Protein 5DIK (pdb70)

Nearest PDB structures (foldseek):
  5dik-assembly1_A  TM=1.009E+00  e=1.933E-15  Legionella pneumophila
  1p8c-assembly1_B  TM=8.645E-01  e=2.215E-04  Thermotoga maritima
  1vke-assembly1_A  TM=8.205E-01  e=2.866E-04  Thermotoga maritima MSB8
  1p8c-assembly1_A  TM=8.607E-01  e=9.875E-04  Thermotoga maritima
  2af7-assembly1_A  TM=7.481E-01  e=1.682E-02  Methanothermobacter thermautotrophicus

Solvent-accessible surface area: 16774 Å² total; per-residue (Å²): 136,87,88,0,36,109,42,5,139,72,61,70,75,87,64,56,100,87,103,169,134,74,77,158,108,16,81,40,96,26,63,66,18,124,57,7,24,114,85,46,55,11,71,84,57,22,3,13,0,0,0,0,0,0,0,0,10,118,30,36,52,9,35,0,0,59,15,0,80,46,0,46,168,52,152,9,72,77,74,20,0,2,16,0,1,2,0,0,0,36,27,22,22,26,26,3,7,18,16,0,1,32,0,0,44,0,14,54,28,38,64,206,132,74,88,0,31,119,46,6,141,91,61,69,74,87,64,55,99,87,102,170,135,74,76,96,44,18,80,2,75,24,41,1,18,120,6,3,24,81,96,35,52,13,68,96,59,22,3,12,1,0,0,0,0,0,0,0,18,71,81,37,52,9,33,0,0,60,14,0,80,45,0,46,170,53,151,9,72,115,83,19,0,74,16,0,9,24,0,1,22,38,33,30,30,44,77,5,93,115,51,9,64,40,0,50,80,0,15,80,18,40,65,167,136,94,89,0,36,113,44,5,142,60,13,71,75,14,30,43,50,0,113,164,70,19,75,92,8,4,81,1,32,29,42,29,39,116,5,46,46,91,85,52,115,86,70,84,58,47,42,12,21,82,21,0,23,106,3,0,58,85,72,0,36,5,6,0,0,48,51,0,81,44,0,47,168,52,151,9,74,113,96,52,0,73,107,21,9,41,110,6,44,163,149,34,35,44,76,4,93,115,52,9,64,39,0,48,80,0,14,81,27,37,66,202

Sequence (336 aa):
SDKFSHITKDITTQLAKFRKEMPELMTGFSSSLAQAATKDGALDKKTKELIAMALAVAKQCCPGCCIGFHSQTLVKLQATREELLETLGMAVYMMGGGPSLMYAAEALEAFEEFSKSDKFSHITKDITTQLAKFRKEMPELMTGFSSLAQAATKDGALDKKTKELIAMALAVAKQCCPGCCIGFHSQTLVKLQATREELLETLGMAVYMGGGPSLMYAAEALEAFEEFSKSDKFSHITKDITTQLAKFRKEMMPELMTGFSSLAQAATKDGALDKKTKELIAMALAVAKQCCPGCCIGFHSQTLVKLQATREELLETLGMAVYMGGGPSLMYAAEALEAFEEFSK

Secondary structure (DSSP, 8-state):
--HHHHHHHHHHHHHHHHHHH-HHHHHHHHHHHHHHHS-SSS-HHHHHHHHHHHHHHTT-HHHHHHHHHHHHHTT--HHHHHHHHHHHHHTTHHHHHHHHHHHHHHHHHHH-/--HHHHHHHHHHHHHHHHHHHSHHHHHHHHHHHHHHHSSSSS-HHHHHHHHHHHHHHTT-HHHHHHHHHHHHHTT--HHHHHHHHHHHHHTTHHHHHHHHHHHHHHHHHHH-/--HHHHHHHHHHHHHHHHHHHSHHHHHHHHHHHHHHHSSSSS-HHHHHHHHHHHHHHTT-HHHHHHHHHHHHHTT--HHHHHHHHHHHHHTTHHHHHHHHHHHHHHHHHHH-

InterPro domains:
  IPR003779 Alkyl hydroperoxide reductase AhpD/CMD-like [PF02627] (24-107)
  IPR004675 Alkylhydroperoxidase AhpD core [TIGR00778] (41-87)
  IPR029032 AhpD-like [G3DSA:1.20.1290.10] (1-113)
  IPR029032 AhpD-like [SSF69118] (9-112)

Structure (mmCIF, N/CA/C/O backbone):
data_5DIK
#
_entry.id   5DIK
#
_cell.length_a   62.797
_cell.length_b   104.806
_cell.length_c   106.750
_cell.angle_alpha   90.00
_cell.angle_beta   90.00
_cell.angle_gamma   90.00
#
_symmetry.space_group_name_H-M   'C 2 2 21'
#
loop_
_entity.id
_entity.type
_entity.pdbx_description
1 polymer 'Alkyl hydroperoxide reductase AhpD'
2 water water
#
loop_
_atom_site.group_PDB
_atom_site.id
_atom_site.type_symbol
_atom_site.label_atom_id
_atom_site.label_alt_id
_atom_site.label_comp_id
_atom_site.label_asym_id
_atom_site.label_entity_id
_atom_site.label_seq_id
_atom_site.pdbx_PDB_ins_code
_atom_site.Cartn_x
_atom_site.Cartn_y
_atom_site.Cartn_z
_atom_site.occupancy
_atom_site.B_iso_or_equiv
_atom_site.auth_seq_id
_atom_site.auth_comp_id
_atom_site.auth_asym_id
_atom_site.auth_atom_id
_atom_site.pdbx_PDB_model_num
ATOM 1 N N . SER A 1 10 ? 29.509 24.730 55.868 1.00 48.75 2 SER A N 1
ATOM 2 C CA . SER A 1 10 ? 28.252 25.460 55.504 1.00 48.03 2 SER A CA 1
ATOM 3 C C . SER A 1 10 ? 28.472 26.786 54.756 1.00 43.07 2 SER A C 1
ATOM 4 O O . SER A 1 10 ? 27.504 27.455 54.424 1.00 42.41 2 SER A O 1
ATOM 7 N N . ASP A 1 11 ? 29.724 27.164 54.484 1.00 38.96 3 ASP A N 1
ATOM 8 C CA . ASP A 1 11 ? 30.011 28.392 53.734 1.00 37.39 3 ASP A CA 1
ATOM 9 C C . ASP A 1 11 ? 30.780 28.129 52.409 1.00 31.37 3 ASP A C 1
ATOM 10 O O . ASP A 1 11 ? 31.575 28.960 51.969 1.00 30.09 3 ASP A O 1
ATOM 15 N N . LYS A 1 12 ? 30.552 26.976 51.806 1.00 30.25 4 LYS A N 1
ATOM 16 C CA . LYS A 1 12 ? 31.246 26.578 50.576 1.00 30.19 4 LYS A CA 1
ATOM 17 C C . LYS A 1 12 ? 31.216 27.650 49.486 1.00 26.61 4 LYS A C 1
ATOM 18 O O . LYS A 1 12 ? 32.256 28.035 48.955 1.00 23.35 4 LYS A O 1
ATOM 24 N N . PHE A 1 13 ? 30.023 28.146 49.169 1.00 25.30 5 PHE A N 1
ATOM 25 C CA . PHE A 1 13 ? 29.870 29.103 48.060 1.00 25.97 5 PHE A CA 1
ATOM 26 C C . PHE A 1 13 ? 30.216 30.534 48.433 1.00 28.97 5 PHE A C 1
ATOM 27 O O . PHE A 1 13 ? 30.601 31.331 47.566 1.00 25.69 5 PHE A O 1
ATOM 35 N N . SER A 1 14 ? 30.094 30.883 49.715 1.00 26.27 6 SER A N 1
ATOM 36 C CA . SER A 1 14 ? 30.602 32.171 50.153 1.00 27.22 6 SER A CA 1
ATOM 37 C C . SER A 1 14 ? 32.111 32.222 49.926 1.00 25.91 6 SER A C 1
ATOM 38 O O . SER A 1 14 ? 32.628 33.207 49.427 1.00 29.01 6 SER A O 1
ATOM 41 N N . HIS A 1 15 ? 32.797 31.151 50.280 1.00 27.29 7 HIS A N 1
ATOM 42 C CA . HIS A 1 15 ? 34.237 31.049 50.109 1.00 32.30 7 HIS A CA 1
ATOM 43 C C . HIS A 1 15 ? 34.620 31.066 48.610 1.00 30.26 7 HIS A C 1
ATOM 44 O O . HIS A 1 15 ? 35.553 31.762 48.199 1.00 25.76 7 HIS A O 1
ATOM 51 N N . ILE A 1 16 ? 33.872 30.334 47.793 1.00 26.57 8 ILE A N 1
ATOM 52 C CA . ILE A 1 16 ? 34.186 30.268 46.352 1.00 25.51 8 ILE A CA 1
ATOM 53 C C . ILE A 1 16 ? 34.042 31.659 45.737 1.00 22.48 8 ILE A C 1
ATOM 54 O O . ILE A 1 16 ? 34.947 32.126 45.054 1.00 23.53 8 ILE A O 1
ATOM 59 N N . THR A 1 17 ? 32.936 32.344 46.015 1.00 22.03 9 THR A N 1
ATOM 60 C CA . THR A 1 17 ? 32.665 33.655 45.417 1.00 22.71 9 THR A CA 1
ATOM 61 C C . THR A 1 17 ? 33.607 34.723 45.938 1.00 24.60 9 THR A C 1
ATOM 62 O O . THR A 1 17 ? 34.093 35.565 45.184 1.00 21.22 9 THR A O 1
ATOM 66 N N . LYS A 1 18 ? 33.903 34.694 47.236 1.00 25.97 10 LYS A N 1
ATOM 67 C CA . LYS A 1 18 ? 34.870 35.661 47.786 1.00 27.04 10 LYS A CA 1
ATOM 68 C C . LYS A 1 18 ? 36.267 35.497 47.181 1.00 24.81 10 LYS A C 1
ATOM 69 O O . LYS A 1 18 ? 36.914 36.480 46.882 1.00 25.19 10 LYS A O 1
ATOM 75 N N . ASP A 1 19 ? 36.726 34.258 47.037 1.00 25.13 11 ASP A N 1
ATOM 76 C CA . ASP A 1 19 ? 38.030 33.986 46.433 1.00 26.47 11 ASP A CA 1
ATOM 77 C C . ASP A 1 19 ? 38.083 34.444 44.973 1.00 24.83 11 ASP A C 1
ATOM 78 O O . ASP A 1 19 ? 39.097 34.972 44.531 1.00 23.51 11 ASP A O 1
ATOM 83 N N . ILE A 1 20 ? 36.992 34.282 44.236 1.00 24.15 12 ILE A N 1
ATOM 84 C CA . ILE A 1 20 ? 36.958 34.787 42.861 1.00 23.10 12 ILE A CA 1
ATOM 85 C C . ILE A 1 20 ? 36.957 36.321 42.863 1.00 22.99 12 ILE A C 1
ATOM 86 O O . ILE A 1 20 ? 37.683 36.958 42.096 1.00 22.44 12 ILE A O 1
ATOM 91 N N . THR A 1 21 ? 36.158 36.919 43.736 1.00 23.34 13 THR A N 1
ATOM 92 C CA . THR A 1 21 ? 36.070 38.381 43.815 1.00 23.99 13 THR A CA 1
ATOM 93 C C . THR A 1 21 ? 37.435 39.010 44.114 1.00 23.13 13 THR A C 1
ATOM 94 O O . THR A 1 21 ? 37.760 40.035 43.547 1.00 23.44 13 THR A O 1
ATOM 98 N N . THR A 1 22 ? 38.225 38.368 44.968 1.00 22.81 14 THR A N 1
ATOM 99 C CA . THR A 1 22 ? 39.578 38.845 45.269 1.00 25.07 14 THR A CA 1
ATOM 100 C C . THR A 1 22 ? 40.424 38.953 43.986 1.00 24.47 14 THR A C 1
ATOM 101 O O . THR A 1 22 ? 41.168 39.930 43.797 1.00 23.92 14 THR A O 1
ATOM 105 N N . GLN A 1 23 ? 40.304 37.959 43.102 1.00 21.81 15 GLN A N 1
ATOM 106 C CA . GLN A 1 23 ? 41.035 38.011 41.837 1.00 20.54 15 GLN A CA 1
ATOM 107 C C . GLN A 1 23 ? 40.444 39.013 40.863 1.00 19.94 15 GLN A C 1
ATOM 108 O O . GLN A 1 23 ? 41.189 39.724 40.188 1.00 18.65 15 GLN A O 1
ATOM 114 N N . LEU A 1 24 ? 39.121 39.100 40.785 1.00 21.62 16 LEU A N 1
ATOM 115 C CA . LEU A 1 24 ? 38.481 40.034 39.876 1.00 22.23 16 LEU A CA 1
ATOM 116 C C . LEU A 1 24 ? 38.812 41.501 40.196 1.00 22.83 16 LEU A C 1
ATOM 117 O O . LEU A 1 24 ? 38.882 42.328 39.291 1.00 21.23 16 LEU A O 1
ATOM 122 N N . ALA A 1 25 ? 38.986 41.811 41.484 1.00 22.87 17 ALA A N 1
ATOM 123 C CA . ALA A 1 25 ? 39.454 43.155 41.912 1.00 24.05 17 ALA A CA 1
ATOM 124 C C . ALA A 1 25 ? 40.814 43.480 41.306 1.00 23.48 17 ALA A C 1
ATOM 125 O O . ALA A 1 25 ? 41.065 44.614 40.885 1.00 23.18 17 ALA A O 1
ATOM 127 N N . LYS A 1 26 ? 41.683 42.474 41.230 1.00 22.26 18 LYS A N 1
ATOM 128 C CA . LYS A 1 26 ? 42.964 42.635 40.545 1.00 24.16 18 LYS A CA 1
ATOM 129 C C . LYS A 1 26 ? 42.791 42.850 39.045 1.00 23.96 18 LYS A C 1
ATOM 130 O O . LYS A 1 26 ? 43.449 43.707 38.463 1.00 21.49 18 LYS A O 1
ATOM 136 N N . PHE A 1 27 ? 41.901 42.072 38.398 1.00 23.58 19 PHE A N 1
ATOM 137 C CA . PHE A 1 27 ? 41.600 42.315 36.996 1.00 20.87 19 PHE A CA 1
ATOM 138 C C . PHE A 1 27 ? 41.059 43.724 36.747 1.00 21.99 19 PHE A C 1
ATOM 139 O O . PHE A 1 27 ? 41.404 44.329 35.747 1.00 20.94 19 PHE A O 1
ATOM 147 N N . ARG A 1 28 ? 40.183 44.222 37.621 1.00 24.40 20 ARG A N 1
ATOM 148 C CA . ARG A 1 28 ? 39.628 45.581 37.452 1.00 29.64 20 ARG A CA 1
ATOM 149 C C . ARG A 1 28 ? 40.736 46.627 37.469 1.00 30.08 20 ARG A C 1
ATOM 150 O O . ARG A 1 28 ? 40.692 47.595 36.692 1.00 32.84 20 ARG A O 1
ATOM 158 N N . LYS A 1 29 ? 41.735 46.426 38.323 1.00 29.22 21 LYS A N 1
ATOM 159 C CA . LYS A 1 29 ? 42.891 47.347 38.393 1.00 32.84 21 LYS A CA 1
ATOM 160 C C . LYS A 1 29 ? 43.839 47.196 37.215 1.00 30.65 21 LYS A C 1
ATOM 161 O O . LYS A 1 29 ? 44.259 48.184 36.647 1.00 29.98 21 LYS A O 1
ATOM 167 N N . GLU A 1 30 ? 44.141 45.958 36.827 1.00 27.43 22 GLU A N 1
ATOM 168 C CA . GLU A 1 30 ? 45.194 45.683 35.863 1.00 27.48 22 GLU A CA 1
ATOM 169 C C . GLU A 1 30 ? 44.725 45.530 34.411 1.00 28.96 22 GLU A C 1
ATOM 170 O O . GLU A 1 30 ? 45.539 45.646 33.496 1.00 28.50 22 GLU A O 1
ATOM 176 N N . MET A 1 31 ? 43.447 45.213 34.197 1.00 27.69 23 MET A N 1
ATOM 177 C CA . MET A 1 31 ? 42.878 45.100 32.845 1.00 30.83 23 MET A CA 1
ATOM 178 C C . MET A 1 31 ? 41.567 45.894 32.800 1.00 29.77 23 MET A C 1
ATOM 179 O O . MET A 1 31 ? 40.513 45.332 32.499 1.00 25.97 23 MET A O 1
ATOM 184 N N . PRO A 1 32 ? 41.626 47.204 33.096 1.00 28.63 24 PRO A N 1
ATOM 185 C CA . PRO A 1 32 ? 40.382 47.943 33.258 1.00 28.12 24 PRO A CA 1
ATOM 186 C C . PRO A 1 32 ? 39.557 48.012 31.974 1.00 26.68 24 PRO A C 1
ATOM 187 O O . PRO A 1 32 ? 38.335 48.025 32.052 1.00 28.00 24 PRO A O 1
ATOM 191 N N . GLU A 1 33 ? 40.196 48.023 30.811 1.00 26.90 25 GLU A N 1
ATOM 192 C CA . GLU A 1 33 ? 39.437 48.092 29.553 1.00 30.28 25 GLU A CA 1
ATOM 193 C C . GLU A 1 33 ? 38.644 46.785 29.303 1.00 25.68 25 GLU A C 1
ATOM 194 O O . GLU A 1 33 ? 37.492 46.804 28.871 1.00 24.57 25 GLU A O 1
ATOM 200 N N . LEU A 1 34 ? 39.265 45.665 29.624 1.00 22.11 26 LEU A N 1
ATOM 201 C CA . LEU A 1 34 ? 38.610 44.363 29.468 1.00 23.12 26 LEU A CA 1
ATOM 202 C C . LEU A 1 34 ? 37.444 44.283 30.426 1.00 21.37 26 LEU A C 1
ATOM 203 O O . LEU A 1 34 ? 36.333 43.943 30.032 1.00 19.78 26 LEU A O 1
ATOM 208 N N . MET A 1 35 ? 37.678 44.623 31.692 1.00 19.93 27 MET A N 1
ATOM 209 C CA . MET A 1 35 ? 36.627 44.524 32.689 1.00 20.96 27 MET A CA 1
ATOM 210 C C . MET A 1 35 ? 35.472 45.506 32.445 1.00 22.09 27 MET A C 1
ATOM 211 O O . MET A 1 35 ? 34.313 45.173 32.711 1.00 21.82 27 MET A O 1
ATOM 216 N N . THR A 1 36 ? 35.775 46.710 31.978 1.00 23.46 28 THR A N 1
ATOM 217 C CA . THR A 1 36 ? 34.751 47.667 31.587 1.00 24.62 28 THR A CA 1
ATOM 218 C C . THR A 1 36 ? 33.901 47.136 30.429 1.00 23.12 28 THR A C 1
ATOM 219 O O . THR A 1 36 ? 32.683 47.232 30.462 1.00 21.46 28 THR A O 1
ATOM 223 N N . GLY A 1 37 ? 34.544 46.562 29.428 1.00 21.63 29 GLY A N 1
ATOM 224 C CA . GLY A 1 37 ? 33.820 45.926 28.309 1.00 21.93 29 GLY A CA 1
ATOM 225 C C . GLY A 1 37 ? 32.924 44.793 28.776 1.00 20.72 29 GLY A C 1
ATOM 226 O O . GLY A 1 37 ? 31.756 44.729 28.428 1.00 19.84 29 GLY A O 1
ATOM 227 N N . PHE A 1 38 ? 33.478 43.900 29.599 1.00 20.61 30 PHE A N 1
ATOM 228 C CA . PHE A 1 38 ? 32.704 42.794 30.133 1.00 20.64 30 PHE A CA 1
ATOM 229 C C . PHE A 1 38 ? 31.493 43.295 30.955 1.00 20.95 30 PHE A C 1
ATOM 230 O O . PHE A 1 38 ? 30.383 42.800 30.777 1.00 19.20 30 PHE A O 1
ATOM 238 N N . SER A 1 39 ? 31.710 44.274 31.828 1.00 20.61 31 SER A N 1
ATOM 239 C CA . SER A 1 39 ? 30.610 44.892 32.596 1.00 21.66 31 SER A CA 1
ATOM 240 C C . SER A 1 39 ? 29.541 45.493 31.714 1.00 20.96 31 SER A C 1
ATOM 241 O O . SER A 1 39 ? 28.385 45.380 32.044 1.00 22.01 31 SER A O 1
ATOM 244 N N . SER A 1 40 ? 29.933 46.169 30.635 1.00 22.43 32 SER A N 1
ATOM 245 C CA A SER A 1 40 ? 28.977 46.731 29.696 0.70 22.44 32 SER A CA 1
ATOM 246 C CA B SER A 1 40 ? 28.981 46.738 29.686 0.30 21.50 32 SER A CA 1
ATOM 247 C C . SER A 1 40 ? 28.117 45.650 29.049 1.00 21.66 32 SER A C 1
ATOM 248 O O . SER A 1 40 ? 26.901 45.808 28.934 1.00 21.20 32 SER A O 1
ATOM 253 N N . LEU A 1 41 ? 28.746 44.548 28.641 1.00 19.24 33 LEU A N 1
ATOM 254 C CA . LEU A 1 41 ? 27.990 43.397 28.147 1.00 19.52 33 LEU A CA 1
ATOM 255 C C . LEU A 1 41 ? 27.058 42.860 29.225 1.00 19.15 33 LEU A C 1
ATOM 256 O O . LEU A 1 41 ? 25.874 42.634 28.956 1.00 20.73 33 LEU A O 1
ATOM 261 N N . ALA A 1 42 ? 27.560 42.653 30.441 1.00 18.74 34 ALA A N 1
ATOM 262 C CA . ALA A 1 42 ? 26.729 42.093 31.508 1.00 19.45 34 ALA A CA 1
ATOM 263 C C . ALA A 1 42 ? 25.528 42.966 31.826 1.00 20.04 34 ALA A C 1
ATOM 264 O O . ALA A 1 42 ? 24.412 42.458 32.021 1.00 19.61 34 ALA A O 1
ATOM 266 N N . GLN A 1 43 ? 25.740 44.274 31.897 1.00 21.34 35 GLN A N 1
ATOM 267 C CA . GLN A 1 43 ? 24.647 45.212 32.203 1.00 25.54 35 GLN A CA 1
ATOM 268 C C . GLN A 1 43 ? 23.594 45.240 31.103 1.00 21.55 35 GLN A C 1
ATOM 269 O O . GLN A 1 43 ? 22.406 45.237 31.389 1.00 22.60 35 GLN A O 1
ATOM 275 N N . ALA A 1 44 ? 24.032 45.238 29.851 1.00 21.33 36 ALA A N 1
ATOM 276 C CA . ALA A 1 44 ? 23.115 45.224 28.720 1.00 21.96 36 ALA A CA 1
ATOM 277 C C . ALA A 1 44 ? 22.321 43.928 28.700 1.00 21.03 36 ALA A C 1
ATOM 278 O O . ALA A 1 44 ? 21.121 43.956 28.451 1.00 20.13 36 ALA A O 1
ATOM 280 N N . ALA A 1 45 ? 22.968 42.804 29.017 1.00 18.15 37 ALA A N 1
ATOM 281 C CA . ALA A 1 45 ? 22.291 41.520 29.007 1.00 17.76 37 ALA A CA 1
ATOM 282 C C . ALA A 1 45 ? 21.254 41.359 30.108 1.00 17.69 37 ALA A C 1
ATOM 283 O O . ALA A 1 45 ? 20.208 40.738 29.877 1.00 17.44 37 ALA A O 1
ATOM 285 N N . THR A 1 46 ? 21.546 41.873 31.302 1.00 19.03 38 THR A N 1
ATOM 286 C CA . THR A 1 46 ? 20.714 41.636 32.493 1.00 21.97 38 THR A CA 1
ATOM 287 C C . THR A 1 46 ? 19.711 42.741 32.831 1.00 22.85 38 THR A C 1
ATOM 288 O O . THR A 1 46 ? 18.927 42.578 33.756 1.00 28.12 38 THR A O 1
ATOM 292 N N . LYS A 1 47 ? 19.704 43.811 32.073 1.00 24.30 39 LYS A N 1
ATOM 293 C CA . LYS A 1 47 ? 18.775 44.912 32.364 1.00 29.22 39 LYS A CA 1
ATOM 294 C C . LYS A 1 47 ? 17.312 44.499 32.165 1.00 26.69 39 LYS A C 1
ATOM 295 O O . LYS A 1 47 ? 16.982 43.628 31.334 1.00 21.47 39 LYS A O 1
ATOM 301 N N . ASP A 1 48 ? 16.434 45.129 32.932 1.00 25.70 40 ASP A N 1
ATOM 302 C CA . ASP A 1 48 ? 14.988 44.887 32.817 1.00 25.83 40 ASP A CA 1
ATOM 303 C C . ASP A 1 48 ? 14.481 45.219 31.411 1.00 22.77 40 ASP A C 1
ATOM 304 O O . ASP A 1 48 ? 14.861 46.222 30.835 1.00 23.65 40 ASP A O 1
ATOM 309 N N . GLY A 1 49 ? 13.632 44.365 30.869 1.00 20.07 41 GLY A N 1
ATOM 310 C CA . GLY A 1 49 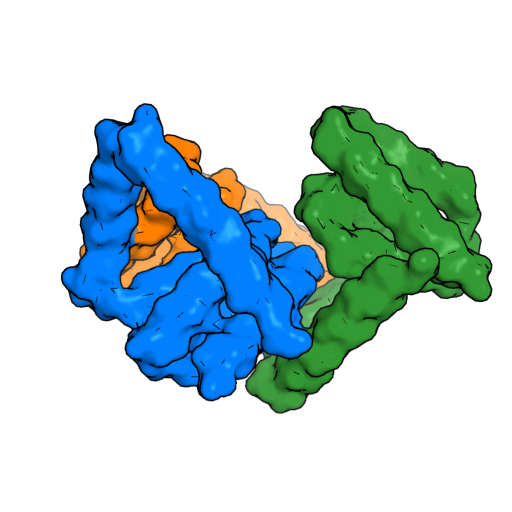? 13.010 44.602 29.586 1.00 20.42 41 GLY A CA 1
ATOM 311 C C . GLY A 1 49 ? 11.749 43.802 29.491 1.00 19.15 41 GLY A C 1
ATOM 312 O O . GLY A 1 49 ? 10.991 43.719 30.450 1.00 19.06 41 GLY A O 1
ATOM 313 N N . ALA A 1 50 ? 11.524 43.174 28.348 1.00 18.23 42 ALA A N 1
ATOM 314 C CA . ALA A 1 50 ? 10.433 42.222 28.202 1.00 18.22 42 ALA A CA 1
ATOM 315 C C . ALA A 1 50 ? 10.573 41.096 29.210 1.00 19.30 42 ALA A C 1
ATOM 316 O O . ALA A 1 50 ? 9.575 40.565 29.683 1.00 20.43 42 ALA A O 1
ATOM 318 N N . LEU A 1 51 ? 11.807 40.736 29.553 1.00 18.42 43 LEU A N 1
ATOM 319 C CA . LEU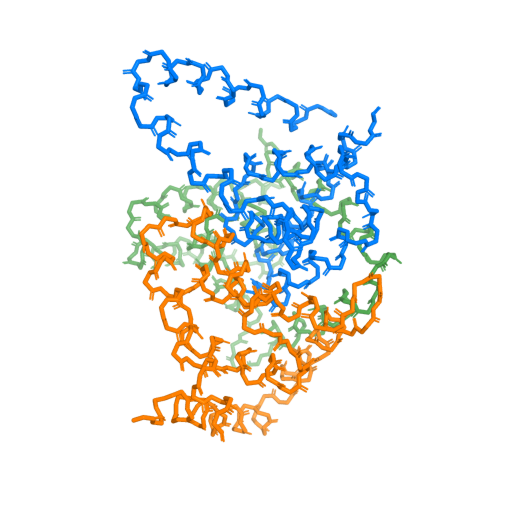 A 1 51 ? 12.005 39.816 30.653 1.00 18.68 43 LEU A CA 1
ATOM 320 C C . LEU A 1 51 ? 12.488 40.614 31.835 1.00 18.92 43 LEU A C 1
ATOM 321 O O . LEU A 1 51 ? 13.352 41.471 31.684 1.00 17.58 43 LEU A O 1
ATOM 326 N N . ASP A 1 52 ? 11.952 40.366 33.017 1.00 20.09 44 ASP A N 1
ATOM 327 C CA . ASP A 1 52 ? 12.456 41.118 34.182 1.00 22.65 44 ASP A CA 1
ATOM 328 C C . ASP A 1 52 ? 13.798 40.541 34.675 1.00 21.91 44 ASP A C 1
ATOM 329 O O . ASP A 1 52 ? 14.241 39.490 34.211 1.00 18.49 44 ASP A O 1
ATOM 334 N N . LYS A 1 53 ? 14.466 41.268 35.544 1.00 21.40 45 LYS A N 1
ATOM 335 C CA . LYS A 1 53 ? 15.799 40.891 35.988 1.00 22.75 45 LYS A CA 1
ATOM 336 C C . LYS A 1 53 ? 15.786 39.520 36.645 1.00 21.81 45 LYS A C 1
ATOM 337 O O . LYS A 1 53 ? 16.689 38.737 36.430 1.00 17.50 45 LYS A O 1
ATOM 343 N N . LYS A 1 54 ? 14.762 39.224 37.443 1.00 20.08 46 LYS A N 1
ATOM 344 C CA . LYS A 1 54 ? 14.692 37.910 38.104 1.00 21.39 46 LYS A CA 1
ATOM 345 C C . LYS A 1 54 ? 14.622 36.767 37.080 1.00 19.02 46 LYS A C 1
ATOM 346 O O . LYS A 1 54 ? 15.286 35.748 37.229 1.00 18.15 46 LYS A O 1
ATOM 352 N N . THR A 1 55 ? 13.797 36.936 36.062 1.00 18.12 47 THR A N 1
ATOM 353 C CA . THR A 1 55 ? 13.680 35.948 34.997 1.00 18.48 47 THR A CA 1
ATOM 354 C C . THR A 1 55 ? 15.013 35.741 34.291 1.00 17.70 47 THR A C 1
ATOM 355 O O . THR A 1 55 ? 15.377 34.599 34.008 1.00 16.02 47 THR A O 1
ATOM 359 N N . LYS A 1 56 ? 15.698 36.846 33.949 1.00 16.14 48 LYS A N 1
ATOM 360 C CA . LYS A 1 56 ? 17.019 36.778 33.349 1.00 16.36 48 LYS A CA 1
ATOM 361 C C . LYS A 1 56 ? 18.019 36.068 34.242 1.00 16.96 48 LYS A C 1
ATOM 362 O O . LYS A 1 56 ? 18.827 35.262 33.752 1.00 14.42 48 LYS A O 1
ATOM 368 N N . GLU A 1 57 ? 17.943 36.279 35.553 1.00 16.43 49 GLU A N 1
ATOM 369 C CA . GLU A 1 57 ? 18.829 35.545 36.436 1.00 18.67 49 GLU A CA 1
ATOM 370 C C . GLU A 1 57 ? 18.523 34.061 36.543 1.00 16.72 49 GLU A C 1
ATOM 371 O O . GLU A 1 57 ? 19.448 33.285 36.810 1.00 16.93 49 GLU A O 1
ATOM 377 N N . LEU A 1 58 ? 17.248 33.681 36.430 1.00 15.83 50 LEU A N 1
ATOM 378 C CA . LEU A 1 58 ? 16.877 32.290 36.363 1.00 15.91 50 LEU A CA 1
ATOM 379 C C . LEU A 1 58 ? 17.513 31.649 35.116 1.00 15.77 50 LEU A C 1
ATOM 380 O O . LEU A 1 58 ? 18.022 30.525 35.182 1.00 14.90 50 LEU A O 1
ATOM 385 N N . ILE A 1 59 ? 17.514 32.371 33.998 1.00 14.58 51 ILE A N 1
ATOM 386 C CA . ILE A 1 59 ? 18.194 31.905 32.793 1.00 15.20 51 ILE A CA 1
ATOM 387 C C . ILE A 1 59 ? 19.692 31.751 33.037 1.00 14.39 51 ILE A C 1
ATOM 388 O O . ILE A 1 59 ? 20.276 30.719 32.679 1.00 14.91 51 ILE A O 1
ATOM 393 N N . ALA A 1 60 ? 20.306 32.732 33.688 1.00 14.01 52 ALA A N 1
ATOM 394 C CA . ALA A 1 60 ? 21.738 32.659 34.019 1.00 14.71 52 ALA A CA 1
ATOM 395 C C . ALA A 1 60 ? 22.035 31.442 34.897 1.00 14.18 52 ALA A C 1
ATOM 396 O O . ALA A 1 60 ? 23.038 30.774 34.690 1.00 13.97 52 ALA A O 1
ATOM 398 N N . MET A 1 61 ? 21.157 31.150 35.849 1.00 14.58 53 MET A N 1
ATOM 399 C CA . MET A 1 61 ? 21.355 29.980 36.746 1.00 15.79 53 MET A CA 1
ATOM 400 C C . MET A 1 61 ? 21.281 28.669 35.972 1.00 14.70 53 MET A C 1
ATOM 401 O O . MET A 1 61 ? 22.115 27.793 36.172 1.00 14.85 53 MET A O 1
ATOM 406 N N . ALA A 1 62 ? 20.311 28.547 35.078 1.00 14.27 54 ALA A N 1
ATOM 407 C CA . ALA A 1 62 ? 20.246 27.381 34.200 1.00 14.67 54 ALA A CA 1
ATOM 408 C C . ALA A 1 62 ? 21.517 27.178 33.398 1.00 13.73 54 ALA A C 1
ATOM 409 O O . ALA A 1 62 ? 22.030 26.047 33.324 1.00 13.42 54 ALA A O 1
ATOM 411 N N . LEU A 1 63 ? 22.034 28.260 32.825 1.00 13.99 55 LEU A N 1
ATOM 412 C CA . LEU A 1 63 ? 23.263 28.230 32.046 1.00 14.89 55 LEU A CA 1
ATOM 413 C C . LEU A 1 63 ? 24.481 27.879 32.904 1.00 14.59 55 LEU A C 1
ATOM 414 O O . LEU A 1 63 ? 25.362 27.140 32.477 1.00 13.33 55 LEU A O 1
ATOM 419 N N . ALA A 1 64 ? 24.522 28.416 34.118 1.00 14.81 56 ALA A N 1
ATOM 420 C CA . ALA A 1 64 ? 25.583 28.074 35.058 1.00 15.09 56 ALA A CA 1
ATOM 421 C C . ALA A 1 64 ? 25.641 26.594 35.421 1.00 14.26 56 ALA A C 1
ATOM 422 O O . ALA A 1 64 ? 26.736 26.034 35.567 1.00 14.80 56 ALA A O 1
ATOM 424 N N . VAL A 1 65 ? 24.464 25.978 35.575 1.00 14.14 57 VAL A N 1
ATOM 425 C CA . VAL A 1 65 ? 24.344 24.562 35.851 1.00 13.33 57 VAL A CA 1
ATOM 426 C C . VAL A 1 65 ? 24.792 23.791 34.609 1.00 14.40 57 VAL A C 1
ATOM 427 O O . VAL A 1 65 ? 25.614 22.843 34.709 1.00 13.07 57 VAL A O 1
ATOM 431 N N . ALA A 1 66 ? 24.276 24.190 33.454 1.00 14.46 58 ALA A N 1
ATOM 432 C CA . ALA A 1 66 ? 24.637 23.505 32.207 1.00 15.42 58 ALA A CA 1
ATOM 433 C C . ALA A 1 66 ? 26.123 23.585 31.918 1.00 15.81 58 ALA A C 1
ATOM 434 O O . ALA A 1 66 ? 26.689 22.629 31.438 1.00 16.80 58 ALA A O 1
ATOM 436 N N . LYS A 1 67 ? 26.756 24.707 32.260 1.00 17.16 59 LYS A N 1
ATOM 437 C CA . LYS A 1 67 ? 28.187 24.900 32.113 1.00 18.74 59 LYS A CA 1
ATOM 438 C C . LYS A 1 67 ? 29.021 24.321 33.284 1.00 17.91 59 LYS A C 1
ATOM 439 O O . LYS A 1 67 ? 30.241 24.415 33.263 1.00 16.33 59 LYS A O 1
ATOM 445 N N . GLN A 1 68 ? 28.360 23.789 34.308 1.00 15.82 60 GLN A N 1
ATOM 446 C CA . GLN A 1 68 ? 29.051 23.110 35.417 1.00 16.82 60 GLN A CA 1
ATOM 447 C C . GLN A 1 68 ? 30.097 24.012 36.047 1.00 16.41 60 GLN A C 1
ATOM 448 O O . GLN A 1 68 ? 31.197 23.582 36.332 1.00 16.42 60 GLN A O 1
ATOM 454 N N . CYS A 1 69 ? 29.684 25.248 36.321 1.00 16.26 61 CYS A N 1
ATOM 455 C CA A CYS A 1 69 ? 30.572 26.317 36.787 0.20 17.12 61 CYS A CA 1
ATOM 456 C CA B CYS A 1 69 ? 30.570 26.278 36.780 0.80 17.40 61 CYS A CA 1
ATOM 457 C C . CYS A 1 69 ? 30.211 26.685 38.237 1.00 17.54 61 CYS A C 1
ATOM 458 O O . CYS A 1 69 ? 29.290 27.438 38.452 1.00 16.04 61 CYS A O 1
ATOM 463 N N . PRO A 1 70 ? 30.938 26.139 39.227 1.00 18.38 62 PRO A N 1
ATOM 464 C CA . PRO A 1 70 ? 30.593 26.419 40.661 1.00 18.95 62 PRO A CA 1
ATOM 465 C C . PRO A 1 70 ? 30.629 27.897 41.001 1.00 18.64 62 PRO A C 1
ATOM 466 O O . PRO A 1 70 ? 29.749 28.382 41.708 1.00 20.31 62 PRO A O 1
ATOM 470 N N . GLY A 1 71 ? 31.573 28.625 40.422 1.00 17.76 63 GLY A N 1
ATOM 471 C CA . GLY A 1 71 ? 31.627 30.062 40.580 1.00 18.63 63 GLY A CA 1
ATOM 472 C C . GLY A 1 71 ? 30.400 30.786 40.120 1.00 18.41 63 GLY A C 1
ATOM 473 O O . GLY A 1 71 ? 29.834 31.606 40.868 1.00 18.63 63 GLY A O 1
ATOM 474 N N . CYS A 1 72 ? 29.983 30.501 38.880 1.00 17.83 64 CYS A N 1
ATOM 475 C CA A CYS A 1 72 ? 28.773 31.059 38.313 0.50 17.65 64 CYS A CA 1
ATOM 476 C CA B CYS A 1 72 ? 28.778 31.099 38.314 0.50 17.95 64 CYS A CA 1
ATOM 477 C C . CYS A 1 72 ? 27.565 30.670 39.147 1.00 16.93 64 CYS A C 1
ATOM 478 O O . CYS A 1 72 ? 26.689 31.486 39.406 1.00 17.07 64 CYS A O 1
ATOM 483 N N . ILE A 1 73 ? 27.545 29.417 39.588 1.00 16.19 65 ILE A N 1
ATOM 484 C CA . ILE A 1 73 ? 26.404 28.936 40.405 1.00 16.79 65 ILE A CA 1
ATOM 485 C C . ILE A 1 73 ? 26.307 29.770 41.707 1.00 17.36 65 ILE A C 1
ATOM 486 O O . ILE A 1 73 ? 25.216 30.224 42.094 1.00 17.74 65 ILE A O 1
ATOM 491 N N . GLY A 1 74 ? 27.450 29.998 42.331 1.00 18.00 66 GLY A N 1
ATOM 492 C CA . GLY A 1 74 ? 27.521 30.792 43.546 1.00 18.79 66 GLY A CA 1
ATOM 493 C C . GLY A 1 74 ? 27.042 32.217 43.357 1.00 19.58 66 GLY A C 1
ATOM 494 O O . GLY A 1 74 ? 26.168 32.688 44.084 1.00 18.95 66 GLY A O 1
ATOM 495 N N . PHE A 1 75 ? 27.597 32.908 42.366 1.00 17.68 67 PHE A N 1
ATOM 496 C CA . PHE A 1 75 ? 27.203 34.278 42.114 1.00 18.37 67 PHE A CA 1
ATOM 497 C C . PHE A 1 75 ? 25.755 34.437 41.722 1.00 19.71 67 PHE A C 1
ATOM 498 O O . PHE A 1 75 ? 25.082 35.341 42.234 1.00 17.53 67 PHE A O 1
ATOM 506 N N . HIS A 1 76 ? 25.266 33.599 40.794 1.00 18.26 68 HIS A N 1
ATOM 507 C CA . HIS A 1 76 ? 23.885 33.723 40.365 1.00 19.50 68 HIS A CA 1
ATOM 508 C C . HIS A 1 76 ? 22.874 33.317 41.451 1.00 19.40 68 HIS A C 1
ATOM 509 O O . HIS A 1 76 ? 21.791 33.896 41.503 1.00 18.37 68 HIS A O 1
ATOM 516 N N . SER A 1 77 ? 23.246 32.377 42.323 1.00 20.87 69 SER A N 1
ATOM 517 C CA . SER A 1 77 ? 22.444 32.048 43.531 1.00 22.73 69 SER A CA 1
ATOM 518 C C . SER A 1 77 ? 22.238 33.251 44.434 1.00 22.44 69 SER A C 1
ATOM 519 O O . SER A 1 77 ? 21.134 33.546 44.892 1.00 22.76 69 SER A O 1
ATOM 522 N N . GLN A 1 78 ? 23.337 33.927 44.693 1.00 24.14 70 GLN A N 1
ATOM 523 C CA . GLN A 1 78 ? 23.349 35.111 45.534 1.00 25.72 70 GLN A CA 1
ATOM 524 C C . GLN A 1 78 ? 22.456 36.211 44.959 1.00 25.11 70 GLN A C 1
ATOM 525 O O . GLN A 1 78 ? 21.636 36.813 45.666 1.00 21.50 70 GLN A O 1
ATOM 531 N N . THR A 1 79 ? 22.582 36.451 43.659 1.00 21.57 71 THR A N 1
ATOM 532 C CA . THR A 1 79 ? 21.726 37.411 42.986 1.00 21.32 71 THR A CA 1
ATOM 533 C C . THR A 1 79 ? 20.235 36.984 43.024 1.00 20.21 71 THR A C 1
ATOM 534 O O . THR A 1 79 ? 19.363 37.822 43.200 1.00 19.78 71 THR A O 1
ATOM 538 N N . LEU A 1 80 ? 19.941 35.699 42.821 1.00 19.47 72 LEU A N 1
ATOM 539 C CA . LEU A 1 80 ? 18.548 35.237 42.857 1.00 21.12 72 LEU A CA 1
ATOM 540 C C . LEU A 1 80 ? 17.905 35.521 44.231 1.00 21.93 72 LEU A C 1
ATOM 541 O O . LEU A 1 80 ? 16.746 35.931 44.307 1.00 23.80 72 LEU A O 1
ATOM 546 N N . VAL A 1 81 ? 18.669 35.304 45.292 1.00 23.22 73 VAL A N 1
ATOM 547 C CA . VAL A 1 81 ? 18.185 35.645 46.640 1.00 24.83 73 VAL A CA 1
ATOM 548 C C . VAL A 1 81 ? 17.920 37.149 46.738 1.00 27.06 73 VAL A C 1
ATOM 549 O O . VAL A 1 81 ? 16.843 37.582 47.166 1.00 29.09 73 VAL A O 1
ATOM 553 N N . LYS A 1 82 ? 18.869 37.950 46.280 1.00 28.24 74 LYS A N 1
ATOM 554 C CA . LYS A 1 82 ? 18.669 39.401 46.232 1.00 32.12 74 LYS A CA 1
ATOM 555 C C . LYS A 1 82 ? 17.438 39.832 45.434 1.00 29.88 74 LYS A C 1
ATOM 556 O O . LYS A 1 82 ? 16.745 40.764 45.824 1.00 26.43 74 LYS A O 1
ATOM 562 N N . LEU A 1 83 ? 17.158 39.160 44.319 1.00 26.60 75 LEU A N 1
ATOM 563 C CA . LEU A 1 83 ? 16.008 39.490 43.479 1.00 26.26 75 LEU A CA 1
ATOM 564 C C . LEU A 1 83 ? 14.702 38.815 43.935 1.00 27.26 75 LEU A C 1
ATOM 565 O O . LEU A 1 83 ? 13.720 38.862 43.224 1.00 26.48 75 LEU A O 1
ATOM 570 N N . GLN A 1 84 ? 14.729 38.177 45.102 1.00 27.45 76 GLN A N 1
ATOM 571 C CA . GLN A 1 84 ? 13.580 37.518 45.708 1.00 30.51 76 GLN A CA 1
ATOM 572 C C . GLN A 1 84 ? 12.946 36.415 44.847 1.00 27.64 76 GLN A C 1
ATOM 573 O O . GLN A 1 84 ? 11.733 36.196 44.860 1.00 25.49 76 GLN A O 1
ATOM 579 N N . ALA A 1 85 ? 13.786 35.675 44.140 1.00 25.59 77 ALA A N 1
ATOM 580 C CA . ALA A 1 85 ? 13.329 34.455 43.484 1.00 25.21 77 ALA A CA 1
ATOM 581 C C . ALA A 1 85 ? 12.886 33.456 44.541 1.00 24.15 77 ALA A C 1
ATOM 582 O O . ALA A 1 85 ? 13.508 33.347 45.590 1.00 25.90 77 ALA A O 1
ATOM 584 N N . THR A 1 86 ? 11.833 32.712 44.265 1.00 23.50 78 THR A N 1
ATOM 585 C CA . THR A 1 86 ? 11.389 31.681 45.200 1.00 26.15 78 THR A CA 1
ATOM 586 C C . THR A 1 86 ? 12.143 30.377 44.939 1.00 27.12 78 THR A C 1
ATOM 587 O O . THR A 1 86 ? 12.699 30.133 43.854 1.00 22.14 78 THR A O 1
ATOM 591 N N . ARG A 1 87 ? 12.156 29.554 45.968 1.00 24.21 79 ARG A N 1
ATOM 592 C CA . ARG A 1 87 ? 12.673 28.204 45.886 1.00 25.52 79 ARG A CA 1
ATOM 593 C C . ARG A 1 87 ? 12.041 27.419 44.726 1.00 25.06 79 ARG A C 1
ATOM 594 O O . ARG A 1 87 ? 12.739 26.724 43.983 1.00 22.94 79 ARG A O 1
ATOM 602 N N . GLU A 1 88 ? 10.723 27.538 44.566 1.00 23.99 80 GLU A N 1
ATOM 603 C CA . GLU A 1 88 ? 10.028 26.847 43.506 1.00 23.96 80 GLU A CA 1
ATOM 604 C C . GLU A 1 88 ? 10.421 27.327 42.093 1.00 22.36 80 GLU A C 1
ATOM 605 O O . GLU A 1 88 ? 10.513 26.509 41.184 1.00 19.06 80 GLU A O 1
ATOM 611 N N . GLU A 1 89 ? 10.608 28.623 41.919 1.00 19.31 81 GLU A N 1
ATOM 612 C CA . GLU A 1 89 ? 11.118 29.157 40.634 1.00 21.71 81 GLU A CA 1
ATOM 613 C C . GLU A 1 89 ? 12.504 28.569 40.368 1.00 19.54 81 GLU A C 1
ATOM 614 O O . GLU A 1 89 ? 12.791 28.163 39.244 1.00 18.48 81 GLU A O 1
ATOM 620 N N . LEU A 1 90 ? 13.357 28.522 41.392 1.00 18.31 82 LEU A N 1
ATOM 621 C CA . LEU A 1 90 ? 14.687 27.912 41.219 1.00 19.87 82 LEU A CA 1
ATOM 622 C C . LEU A 1 90 ? 14.575 26.442 40.806 1.00 19.18 82 LEU A C 1
ATOM 623 O O . LEU A 1 90 ? 15.206 26.014 39.834 1.00 16.70 82 LEU A O 1
ATOM 628 N N . LEU A 1 91 ? 13.774 25.660 41.551 1.00 18.22 83 LEU A N 1
ATOM 629 C CA . LEU A 1 91 ? 13.634 24.257 41.261 1.00 20.70 83 LEU A CA 1
ATOM 630 C C . LEU A 1 91 ? 13.195 24.036 39.816 1.00 19.41 83 LEU A C 1
ATOM 631 O O . LEU A 1 91 ? 13.652 23.107 39.165 1.00 18.73 83 LEU A O 1
ATOM 636 N N . GLU A 1 92 ? 12.269 24.847 39.339 1.00 19.72 84 GLU A N 1
ATOM 637 C CA . GLU A 1 92 ? 11.744 24.647 38.005 1.00 21.43 84 GLU A CA 1
ATOM 638 C C . GLU A 1 92 ? 12.789 24.976 36.943 1.00 19.88 84 GLU A C 1
ATOM 639 O O . GLU A 1 92 ? 12.838 24.325 35.891 1.00 18.66 84 GLU A O 1
ATOM 645 N N . THR A 1 93 ? 13.618 25.955 37.241 1.00 17.17 85 THR A N 1
ATOM 646 C CA . THR A 1 93 ? 14.712 26.285 36.356 1.00 19.16 85 THR A CA 1
ATOM 647 C C . THR A 1 93 ? 15.734 25.153 36.311 1.00 16.77 85 THR A C 1
ATOM 648 O O . THR A 1 93 ? 16.229 24.770 35.242 1.00 16.57 85 THR A O 1
ATOM 652 N N . LEU A 1 94 ? 16.044 24.595 37.465 1.00 15.76 86 LEU A N 1
ATOM 653 C CA . LEU A 1 94 ? 16.939 23.438 37.547 1.00 15.61 86 LEU A CA 1
ATOM 654 C C . LEU A 1 94 ? 16.375 22.209 36.819 1.00 15.90 86 LEU A C 1
ATOM 655 O O . LEU A 1 94 ? 17.124 21.469 36.163 1.00 15.51 86 LEU A O 1
ATOM 660 N N . GLY A 1 95 ? 15.053 22.029 36.854 1.00 15.20 87 GLY A N 1
ATOM 661 C CA . GLY A 1 95 ? 14.412 20.978 36.121 1.00 15.50 87 GLY A CA 1
ATOM 662 C C . GLY A 1 95 ? 14.662 21.103 34.631 1.00 16.17 87 GLY A C 1
ATOM 663 O O . GLY A 1 95 ? 14.872 20.093 33.940 1.00 15.35 87 GLY A O 1
ATOM 664 N N . MET A 1 96 ? 14.614 22.330 34.114 1.00 15.72 88 MET A N 1
ATOM 665 C CA . MET A 1 96 ? 14.919 22.540 32.694 1.00 16.76 88 MET A CA 1
ATOM 666 C C . MET A 1 96 ? 16.378 22.179 32.355 1.00 16.01 88 MET A C 1
ATOM 667 O O . MET A 1 96 ? 16.645 21.563 31.328 1.00 15.77 88 MET A O 1
ATOM 672 N N . ALA A 1 97 ? 17.302 22.516 33.244 1.00 14.89 89 ALA A N 1
ATOM 673 C CA . ALA A 1 97 ? 18.705 22.156 33.068 1.00 14.76 89 ALA A CA 1
ATOM 674 C C . ALA A 1 97 ? 18.877 20.633 33.025 1.00 14.45 89 ALA A C 1
ATOM 675 O O . ALA A 1 97 ? 19.642 20.126 32.211 1.00 14.22 89 ALA A O 1
ATOM 677 N N . VAL A 1 98 ? 18.152 19.899 33.873 1.00 14.06 90 VAL A N 1
ATOM 678 C CA . VAL A 1 98 ? 18.262 18.430 33.898 1.00 14.79 90 VAL A CA 1
ATOM 679 C C . VAL A 1 98 ? 17.699 17.816 32.630 1.00 15.36 90 VAL A C 1
ATOM 680 O O . VAL A 1 98 ? 18.287 16.897 32.043 1.00 16.34 90 VAL A O 1
ATOM 684 N N . TYR A 1 99 ? 16.567 18.329 32.181 1.00 14.98 91 TYR A N 1
ATOM 685 C CA . TYR A 1 99 ? 16.006 17.918 30.919 1.00 16.18 91 TYR A CA 1
ATOM 686 C C . TYR A 1 99 ? 17.000 18.122 29.756 1.00 15.53 91 TYR A C 1
ATOM 687 O O . TYR A 1 99 ? 17.118 17.240 28.886 1.00 16.99 91 TYR A O 1
ATOM 696 N N . MET A 1 100 ? 17.741 19.215 29.769 1.00 15.74 92 MET A N 1
ATOM 697 C CA A MET A 1 100 ? 18.705 19.522 28.687 0.50 15.71 92 MET A CA 1
ATOM 698 C CA B MET A 1 100 ? 18.697 19.532 28.684 0.50 16.91 92 MET A CA 1
ATOM 699 C C . MET A 1 100 ? 20.143 19.081 28.973 1.00 15.67 92 MET A C 1
ATOM 700 O O . MET A 1 100 ? 21.055 19.455 28.250 1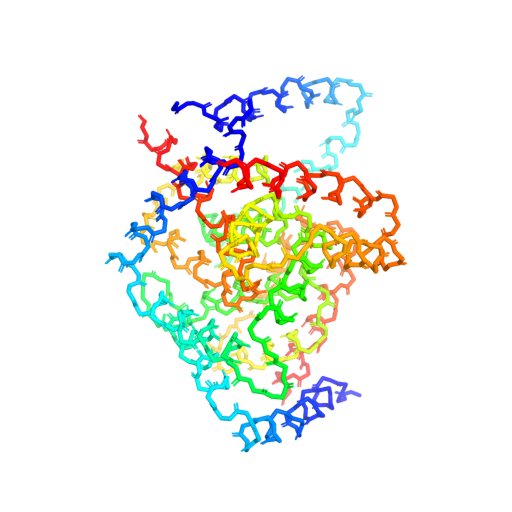.00 15.51 92 MET A O 1
ATOM 709 N N . GLY A 1 101 ? 20.369 18.306 30.037 1.00 15.66 93 GLY A N 1
ATOM 710 C CA . GLY A 1 101 ? 21.736 17.937 30.396 1.00 15.53 93 GLY A CA 1
ATOM 711 C C . GLY A 1 101 ? 21.905 16.562 30.997 1.00 15.48 93 GLY A C 1
ATOM 712 O O . GLY A 1 101 ? 23.013 16.094 31.100 1.00 15.89 93 GLY A O 1
ATOM 713 N N . GLY A 1 102 ? 20.807 15.911 31.374 1.00 15.51 94 GLY A N 1
ATOM 714 C CA . GLY A 1 102 ? 20.887 14.598 31.994 1.00 16.35 94 GLY A CA 1
ATOM 715 C C . GLY A 1 102 ? 21.651 14.559 33.316 1.00 16.27 94 GLY A C 1
ATOM 716 O O . GLY A 1 102 ? 21.669 15.540 34.110 1.00 16.61 94 GLY A O 1
ATOM 717 N N . GLY A 1 103 ? 22.260 13.419 33.580 1.00 15.82 95 GLY A N 1
ATOM 718 C CA . GLY A 1 103 ? 22.923 13.133 34.880 1.00 16.39 95 GLY A CA 1
ATOM 719 C C . GLY A 1 103 ? 23.861 14.213 35.379 1.00 17.05 95 GLY A C 1
ATOM 720 O O . GLY A 1 103 ? 23.742 14.666 36.533 1.00 16.00 95 GLY A O 1
ATOM 721 N N . PRO A 1 104 ? 24.784 14.678 34.524 1.00 17.77 96 PRO A N 1
ATOM 722 C CA . PRO A 1 104 ? 25.705 15.723 34.959 1.00 17.62 96 PRO A CA 1
ATOM 723 C C . PRO A 1 104 ? 25.012 17.002 35.432 1.00 18.88 96 PRO A C 1
ATOM 724 O O . PRO A 1 104 ? 25.407 17.582 36.467 1.00 18.51 96 PRO A O 1
ATOM 728 N N . SER A 1 105 ? 23.945 17.392 34.734 1.00 17.65 97 SER A N 1
ATOM 729 C CA . SER A 1 105 ? 23.192 18.563 35.151 1.00 17.24 97 SER A CA 1
ATOM 730 C C . SER A 1 105 ? 22.414 18.342 36.434 1.00 16.46 97 SER A C 1
ATOM 731 O O . SER A 1 105 ? 22.290 19.260 37.221 1.00 17.05 97 SER A O 1
ATOM 734 N N . LEU A 1 106 ? 21.980 17.132 36.674 1.00 16.06 98 LEU A N 1
ATOM 735 C CA . LEU A 1 106 ? 21.395 16.794 37.989 1.00 17.90 98 LEU A CA 1
ATOM 736 C C . LEU A 1 106 ? 22.398 17.000 39.125 1.00 16.99 98 LEU A C 1
ATOM 737 O O . LEU A 1 106 ? 22.039 17.527 40.181 1.00 19.41 98 LEU A O 1
ATOM 742 N N . MET A 1 107 ? 23.657 16.629 38.910 1.00 18.73 99 MET A N 1
ATOM 743 C CA . MET A 1 107 ? 24.729 16.853 39.900 1.00 18.50 99 MET A CA 1
ATOM 744 C C . MET A 1 107 ? 24.977 18.333 40.228 1.00 18.75 99 MET A C 1
ATOM 745 O O . MET A 1 107 ? 25.104 18.723 41.399 1.00 15.40 99 MET A O 1
ATOM 750 N N . TYR A 1 108 ? 25.016 19.181 39.201 1.00 16.50 100 TYR A N 1
ATOM 751 C CA . TYR A 1 108 ? 25.158 20.604 39.431 1.00 16.19 100 TYR A CA 1
ATOM 752 C C . TYR A 1 108 ? 23.880 21.283 39.909 1.00 15.93 100 TYR A C 1
ATOM 753 O O . TYR A 1 108 ? 23.935 22.359 40.531 1.00 16.70 100 TYR A O 1
ATOM 762 N N . ALA A 1 109 ? 22.725 20.687 39.628 1.00 15.23 101 ALA A N 1
ATOM 763 C CA . ALA A 1 109 ? 21.482 21.233 40.180 1.00 15.79 101 ALA A CA 1
ATOM 764 C C . ALA A 1 109 ? 21.529 21.094 41.697 1.00 16.69 101 ALA A C 1
ATOM 765 O O . ALA A 1 109 ? 21.064 21.979 42.417 1.00 15.75 101 ALA A O 1
ATOM 767 N N . ALA A 1 110 ? 22.081 19.980 42.170 1.00 16.31 102 ALA A N 1
ATOM 768 C CA . ALA A 1 110 ? 22.285 19.787 43.600 1.00 18.81 102 ALA A CA 1
ATOM 769 C C . ALA A 1 110 ? 23.162 20.873 44.186 1.00 19.86 102 ALA A C 1
ATOM 770 O O . ALA A 1 110 ? 22.838 21.440 45.227 1.00 19.39 102 ALA A O 1
ATOM 772 N N . GLU A 1 111 ? 24.246 21.218 43.501 1.00 19.68 103 GLU A N 1
ATOM 773 C CA . GLU A 1 111 ? 25.100 22.328 43.915 1.00 20.05 103 GLU A CA 1
ATOM 774 C C . GLU A 1 111 ? 24.351 23.650 43.930 1.00 19.93 103 GLU A C 1
ATOM 775 O O . GLU A 1 111 ? 24.528 24.461 44.852 1.00 18.80 103 GLU A O 1
ATOM 781 N N . ALA A 1 112 ? 23.520 23.902 42.909 1.00 18.07 104 ALA A N 1
ATOM 782 C CA . ALA A 1 112 ? 22.754 25.137 42.885 1.00 17.94 104 ALA A CA 1
ATOM 783 C C . ALA A 1 112 ? 21.775 25.266 44.098 1.00 19.42 104 ALA A C 1
ATOM 784 O O . ALA A 1 112 ? 21.568 26.348 44.628 1.00 16.84 104 ALA A O 1
ATOM 786 N N . LEU A 1 113 ? 21.131 24.170 44.458 1.00 19.17 105 LEU A N 1
ATOM 787 C CA . LEU A 1 113 ? 20.181 24.202 45.576 1.00 20.54 105 LEU A CA 1
ATOM 788 C C . LEU A 1 113 ? 20.967 24.481 46.868 1.00 20.86 105 LEU A C 1
ATOM 789 O O . LEU A 1 113 ? 20.543 25.290 47.674 1.00 22.47 105 LEU A O 1
ATOM 794 N N . GLU A 1 114 ? 22.113 23.835 47.033 1.00 21.58 106 GLU A N 1
ATOM 795 C CA . GLU A 1 114 ? 22.991 24.092 48.180 1.00 24.52 106 GLU A CA 1
ATOM 796 C C . GLU A 1 114 ? 23.391 25.563 48.269 1.00 24.67 106 GLU A C 1
ATOM 797 O O . GLU A 1 114 ? 23.289 26.165 49.341 1.00 20.18 106 GLU A O 1
ATOM 803 N N . ALA A 1 115 ? 23.793 26.156 47.142 1.00 21.80 107 ALA A N 1
ATOM 804 C CA . ALA A 1 115 ? 24.156 27.569 47.087 1.00 21.79 107 ALA A CA 1
ATOM 805 C C . ALA A 1 115 ? 23.004 28.503 47.432 1.00 21.30 107 ALA A C 1
ATOM 806 O O . ALA A 1 115 ? 23.170 29.434 48.226 1.00 20.48 107 ALA A O 1
ATOM 808 N N . PHE A 1 116 ? 21.846 28.255 46.840 1.00 21.36 108 PHE A N 1
ATOM 809 C CA . PHE A 1 116 ? 20.663 29.032 47.124 1.00 21.82 108 PHE A CA 1
ATOM 810 C C . PHE A 1 116 ? 20.296 28.987 48.611 1.00 22.54 108 PHE A C 1
ATOM 811 O O . PHE A 1 116 ? 19.966 30.015 49.195 1.00 23.08 108 PHE A O 1
ATOM 819 N N . GLU A 1 117 ? 20.375 27.807 49.207 1.00 22.23 109 GLU A N 1
ATOM 820 C CA . GLU A 1 117 ? 20.064 27.656 50.632 1.00 24.70 109 GLU A CA 1
ATOM 821 C C . GLU A 1 117 ? 21.093 28.387 51.483 1.00 25.31 109 GLU A C 1
ATOM 822 O O . GLU A 1 117 ? 20.725 29.042 52.468 1.00 26.46 109 GLU A O 1
ATOM 828 N N . GLU A 1 118 ? 22.377 28.276 51.118 1.00 23.67 110 GLU A N 1
ATOM 829 C CA . GLU A 1 118 ? 23.460 28.994 51.803 1.00 24.06 110 GLU A CA 1
ATOM 830 C C . GLU A 1 118 ? 23.267 30.505 51.796 1.00 26.46 110 GLU A C 1
ATOM 831 O O . GLU A 1 118 ? 23.396 31.154 52.842 1.00 22.79 110 GLU A O 1
ATOM 837 N N . PHE A 1 119 ? 22.919 31.092 50.652 1.00 22.49 111 PHE A N 1
ATOM 838 C CA . PHE A 1 119 ? 22.749 32.540 50.605 1.00 24.00 111 PHE A CA 1
ATOM 839 C C . PHE A 1 119 ? 21.388 33.014 51.100 1.00 22.72 111 PHE A C 1
ATOM 840 O O . PHE A 1 119 ? 21.190 34.207 51.276 1.00 24.26 111 PHE A O 1
ATOM 848 N N . SER A 1 120 ? 20.451 32.089 51.273 1.00 26.32 112 SER A N 1
ATOM 849 C CA . SER A 1 120 ? 19.122 32.376 51.844 1.00 27.41 112 SER A CA 1
ATOM 850 C C . SER A 1 120 ? 19.201 32.484 53.382 1.00 32.06 112 SER A C 1
ATOM 851 O O . SER A 1 120 ? 18.303 33.028 53.990 1.00 33.27 112 SER A O 1
ATOM 854 N N . LYS A 1 121 ? 20.246 31.921 53.973 1.00 36.23 113 LYS A N 1
ATOM 855 C CA . LYS A 1 121 ? 20.615 32.194 55.366 1.00 48.97 113 LYS A CA 1
ATOM 856 C C . LYS A 1 121 ? 20.979 33.680 55.477 1.00 53.44 113 LYS A C 1
ATOM 857 O O . LYS A 1 121 ? 20.803 34.282 56.530 1.00 66.31 113 LYS A O 1
ATOM 863 N N . SER B 1 10 ? 16.127 28.681 2.594 1.00 59.30 2 SER B N 1
ATOM 864 C CA . SER B 1 10 ? 15.250 29.308 3.627 1.00 61.58 2 SER B CA 1
ATOM 865 C C . SER B 1 10 ? 14.486 28.295 4.512 1.00 57.65 2 SER B C 1
ATOM 866 O O . SER B 1 10 ? 13.704 28.709 5.372 1.00 62.19 2 SER B O 1
ATOM 869 N N . ASP B 1 11 ? 14.692 26.987 4.304 1.00 47.00 3 ASP B N 1
ATOM 870 C CA . ASP B 1 11 ? 14.060 25.952 5.147 1.00 41.28 3 ASP B CA 1
ATOM 871 C C . ASP B 1 11 ? 15.099 25.086 5.904 1.00 32.75 3 ASP B C 1
ATOM 872 O O . ASP B 1 11 ? 14.889 23.912 6.173 1.00 29.16 3 ASP B O 1
ATOM 877 N N . LYS B 1 12 ? 16.215 25.704 6.267 1.00 29.72 4 LYS B N 1
ATOM 878 C CA . LYS B 1 12 ? 17.290 25.035 6.978 1.00 29.46 4 LYS B CA 1
ATOM 879 C C . LYS B 1 12 ? 16.819 24.236 8.188 1.00 25.19 4 LYS B C 1
ATOM 880 O O . LYS B 1 12 ? 17.164 23.058 8.335 1.00 23.07 4 LYS B O 1
ATOM 886 N N . PHE B 1 13 ? 16.079 24.891 9.077 1.00 23.58 5 PHE B N 1
ATOM 887 C CA . PHE B 1 13 ? 15.728 24.278 10.373 1.00 22.46 5 PHE B CA 1
ATOM 888 C C . PHE B 1 13 ? 14.549 23.363 10.267 1.00 22.86 5 PHE B C 1
ATOM 889 O O . PHE B 1 13 ? 14.404 22.438 11.063 1.00 20.91 5 PHE B O 1
ATOM 897 N N . SER B 1 14 ? 13.688 23.608 9.281 1.00 23.28 6 SER B N 1
ATOM 898 C CA . SER B 1 14 ? 12.640 22.642 8.998 1.00 25.48 6 SER B CA 1
ATOM 899 C C . SER B 1 14 ? 13.292 21.321 8.598 1.00 23.73 6 SER B C 1
ATOM 900 O O . SER B 1 14 ? 12.882 20.274 9.058 1.00 24.66 6 SER B O 1
ATOM 903 N N . HIS B 1 15 ? 14.300 21.378 7.743 1.00 24.08 7 HIS B N 1
ATOM 904 C CA . HIS B 1 15 ? 15.027 20.178 7.343 1.00 27.75 7 HIS B CA 1
ATOM 905 C C . HIS B 1 15 ? 15.723 19.481 8.494 1.00 27.00 7 HIS B C 1
ATOM 906 O O . HIS B 1 15 ? 15.710 18.273 8.595 1.00 25.69 7 HIS B O 1
ATOM 913 N N . ILE B 1 16 ? 16.401 20.266 9.317 1.00 24.81 8 ILE B N 1
ATOM 914 C CA . ILE B 1 16 ? 17.161 19.706 10.416 1.00 23.82 8 ILE B CA 1
ATOM 915 C C . ILE B 1 16 ? 16.207 18.971 11.355 1.00 22.42 8 ILE B C 1
ATOM 916 O O . ILE B 1 16 ? 16.455 17.824 11.715 1.00 24.79 8 ILE B O 1
ATOM 921 N N . THR B 1 17 ? 15.111 19.614 11.730 1.00 21.93 9 THR B N 1
ATOM 922 C CA . THR B 1 17 ? 14.183 19.030 12.683 1.00 22.97 9 THR B CA 1
ATOM 923 C C . THR B 1 17 ? 13.445 17.812 12.091 1.00 24.55 9 THR B C 1
ATOM 924 O O . THR B 1 17 ? 13.251 16.810 12.771 1.00 21.99 9 THR B O 1
ATOM 928 N N . LYS B 1 18 ? 13.055 17.899 10.820 1.00 24.14 10 LYS B N 1
ATOM 929 C CA . LYS B 1 18 ? 12.387 16.766 10.175 1.00 27.66 10 LYS B CA 1
ATOM 930 C C . LYS B 1 18 ? 13.305 15.550 10.104 1.00 26.22 10 LYS B C 1
ATOM 931 O O . LYS B 1 18 ? 12.860 14.430 10.354 1.00 27.60 10 LYS B O 1
ATOM 937 N N . ASP B 1 19 ? 14.573 15.764 9.772 1.00 26.69 11 ASP B N 1
ATOM 938 C CA . ASP B 1 19 ? 15.531 14.675 9.701 1.00 26.72 11 ASP B CA 1
ATOM 939 C C . ASP B 1 19 ? 15.800 14.021 11.061 1.00 26.71 11 ASP B C 1
ATOM 940 O O . ASP B 1 19 ? 15.931 12.800 11.148 1.00 22.06 11 ASP B O 1
ATOM 945 N N . ILE B 1 20 ? 15.832 14.824 12.120 1.00 23.13 12 ILE B N 1
ATOM 946 C CA . ILE B 1 20 ? 15.955 14.267 13.477 1.00 21.80 12 ILE B CA 1
ATOM 947 C C . ILE B 1 20 ? 14.678 13.491 13.848 1.00 21.75 12 ILE B C 1
ATOM 948 O O . ILE B 1 20 ? 14.745 12.373 14.364 1.00 22.58 12 ILE B O 1
ATOM 953 N N . THR B 1 21 ? 13.520 14.064 13.561 1.00 21.96 13 THR B N 1
ATOM 954 C CA . THR B 1 21 ? 12.238 13.420 13.869 1.00 24.68 13 THR B CA 1
ATOM 955 C C . THR B 1 21 ? 12.105 12.045 13.187 1.00 23.37 13 THR B C 1
ATOM 956 O O . THR B 1 21 ? 11.626 11.115 13.801 1.00 22.48 13 THR B O 1
ATOM 960 N N . THR B 1 22 ? 12.569 11.927 11.951 1.00 23.59 14 THR B N 1
ATOM 961 C CA . THR B 1 22 ? 12.595 10.611 11.244 1.00 25.43 14 THR B CA 1
ATOM 962 C C . THR B 1 22 ? 13.352 9.542 12.054 1.00 26.78 14 THR B C 1
ATOM 963 O O . THR B 1 22 ? 12.899 8.400 12.174 1.00 23.31 14 THR B O 1
ATOM 967 N N . GLN B 1 23 ? 14.489 9.919 12.646 1.00 22.91 15 GLN B N 1
ATOM 968 C CA . GLN B 1 23 ? 15.233 8.990 13.471 1.00 22.64 15 GLN B CA 1
ATOM 969 C C . GLN B 1 23 ? 14.594 8.748 14.825 1.00 20.81 15 GLN B C 1
ATOM 970 O O . GLN B 1 23 ? 14.570 7.614 15.296 1.00 21.99 15 GLN B O 1
ATOM 976 N N . LEU B 1 24 ? 14.044 9.789 15.452 1.00 21.74 16 LEU B N 1
ATOM 977 C CA . LEU B 1 24 ? 13.400 9.627 16.746 1.00 22.16 16 LEU B CA 1
ATOM 978 C C . LEU B 1 24 ? 12.179 8.679 16.680 1.00 24.00 16 LEU B C 1
ATOM 979 O O . LEU B 1 24 ? 11.875 7.998 17.651 1.00 23.14 16 LEU B O 1
ATOM 984 N N . ALA B 1 25 ? 11.475 8.690 15.551 1.00 23.47 17 ALA B N 1
ATOM 985 C CA . ALA B 1 25 ? 10.332 7.754 15.305 1.00 25.96 17 ALA B CA 1
ATOM 986 C C . ALA B 1 25 ? 10.820 6.319 15.365 1.00 25.33 17 ALA B C 1
ATOM 987 O O . ALA B 1 25 ? 10.148 5.439 15.916 1.00 25.28 17 ALA B O 1
ATOM 989 N N . LYS B 1 26 ? 12.014 6.093 14.827 1.00 24.81 18 LYS B N 1
ATOM 990 C CA . LYS B 1 26 ? 12.646 4.771 14.956 1.00 25.09 18 LYS B CA 1
ATOM 991 C C . LYS B 1 26 ? 12.999 4.462 16.405 1.00 25.64 18 LYS B C 1
ATOM 992 O O . LYS B 1 26 ? 12.804 3.327 16.857 1.00 27.04 18 LYS B O 1
ATOM 998 N N . PHE B 1 27 ? 13.540 5.438 17.145 1.00 24.10 19 PHE B N 1
ATOM 999 C CA . PHE B 1 27 ? 13.826 5.214 18.562 1.00 24.14 19 PHE B CA 1
ATOM 1000 C C . PHE B 1 27 ? 12.568 4.884 19.340 1.00 24.13 19 PHE B C 1
ATOM 1001 O O . PHE B 1 27 ? 12.614 4.043 20.228 1.00 25.48 19 PHE B O 1
ATOM 1009 N N . ARG B 1 28 ? 11.461 5.573 19.058 1.00 25.51 20 ARG B N 1
ATOM 1010 C CA . ARG B 1 28 ? 10.184 5.307 19.759 1.00 29.40 20 ARG B CA 1
ATOM 1011 C C . ARG B 1 28 ? 9.718 3.861 19.553 1.00 29.08 20 ARG B C 1
ATOM 1012 O O . ARG B 1 28 ? 9.211 3.240 20.475 1.00 29.97 20 ARG B O 1
ATOM 1020 N N . LYS B 1 29 ? 9.921 3.333 18.353 1.00 29.62 21 LYS B N 1
ATOM 1021 C CA . LYS B 1 29 ? 9.578 1.929 18.039 1.00 32.68 21 LYS B CA 1
ATOM 1022 C C . LYS B 1 29 ? 10.558 0.944 18.641 1.00 30.30 21 LYS B C 1
ATOM 1023 O O . LYS B 1 29 ? 10.140 -0.050 19.207 1.00 30.50 21 LYS B O 1
ATOM 1029 N N . GLU B 1 30 ? 11.856 1.243 18.572 1.00 29.03 22 GLU B N 1
ATOM 1030 C CA . GLU B 1 30 ? 12.892 0.270 18.915 1.00 29.42 22 GLU B CA 1
ATOM 1031 C C . GLU B 1 30 ? 13.440 0.372 20.337 1.00 30.20 22 GLU B C 1
ATOM 1032 O O . GLU B 1 30 ? 13.980 -0.597 20.846 1.00 31.77 22 GLU B O 1
ATOM 1038 N N . MET B 1 31 ? 13.310 1.533 20.969 1.00 29.86 23 MET B N 1
ATOM 1039 C CA . MET B 1 31 ? 13.701 1.734 22.374 1.00 32.33 23 MET B CA 1
ATOM 1040 C C . MET B 1 31 ? 12.550 2.419 23.127 1.00 32.48 23 MET B C 1
ATOM 1041 O O . MET B 1 31 ? 12.742 3.510 23.697 1.00 28.06 23 MET B O 1
ATOM 1046 N N . PRO B 1 32 ? 11.354 1.793 23.150 1.00 30.77 24 PRO B N 1
ATOM 1047 C CA . PRO B 1 32 ? 10.204 2.502 23.702 1.00 29.76 24 PRO B CA 1
ATOM 1048 C C . PRO B 1 32 ? 10.352 2.831 25.187 1.00 28.65 24 PRO B C 1
ATOM 1049 O O . PRO B 1 32 ? 9.834 3.862 25.632 1.00 25.66 24 PRO B O 1
ATOM 1053 N N . GLU B 1 33 ? 11.056 2.006 25.948 1.00 27.37 25 GLU B N 1
ATOM 1054 C CA . GLU B 1 33 ? 11.180 2.295 27.375 1.00 28.94 25 GLU B CA 1
ATOM 1055 C C . GLU B 1 33 ? 12.068 3.544 27.594 1.00 28.21 25 GLU B C 1
ATOM 1056 O O . GLU B 1 33 ? 11.793 4.400 28.473 1.00 24.35 25 GLU B O 1
ATOM 1062 N N . LEU B 1 34 ? 13.127 3.650 26.806 1.00 23.96 26 LEU B N 1
ATOM 1063 C CA . LEU B 1 34 ? 14.033 4.797 26.914 1.00 26.04 26 LEU B CA 1
ATOM 1064 C C . LEU B 1 34 ? 13.254 6.073 26.530 1.00 22.70 26 LEU B C 1
ATOM 1065 O O . LEU B 1 34 ? 13.291 7.065 27.239 1.00 20.57 26 LEU B O 1
ATOM 1070 N N . MET B 1 35 ? 12.556 6.027 25.399 1.00 21.25 27 MET B N 1
ATOM 1071 C CA . MET B 1 35 ? 11.849 7.201 24.903 1.00 22.90 27 MET B CA 1
ATOM 1072 C C . MET B 1 35 ? 10.673 7.597 25.814 1.00 22.86 27 MET B C 1
ATOM 1073 O O . MET B 1 35 ? 10.400 8.778 25.974 1.00 21.06 27 MET B O 1
ATOM 1078 N N . THR B 1 36 ? 9.990 6.616 26.407 1.00 23.25 28 THR B N 1
ATOM 1079 C CA . THR B 1 36 ? 8.952 6.900 27.387 1.00 25.76 28 THR B CA 1
ATOM 1080 C C . THR B 1 36 ? 9.524 7.596 28.624 1.00 25.11 28 THR B C 1
ATOM 1081 O O . THR B 1 36 ? 8.961 8.564 29.117 1.00 21.58 28 THR B O 1
ATOM 1085 N N . GLY B 1 37 ? 10.644 7.095 29.114 1.00 23.13 29 GLY B N 1
ATOM 1086 C CA . GLY B 1 37 ? 11.320 7.727 30.248 1.00 23.67 29 GLY B CA 1
ATOM 1087 C C . GLY B 1 37 ? 11.724 9.145 29.916 1.00 22.88 29 GLY B C 1
ATOM 1088 O O . GLY B 1 37 ? 11.490 10.076 30.701 1.00 23.02 29 GLY B O 1
ATOM 1089 N N . PHE B 1 38 ? 12.350 9.323 28.761 1.00 22.25 30 PHE B N 1
ATOM 1090 C CA . PHE B 1 38 ? 12.792 10.648 28.365 1.00 22.30 30 PHE B CA 1
ATOM 1091 C C . PHE B 1 38 ? 11.590 11.594 28.246 1.00 22.47 30 PHE B C 1
ATOM 1092 O O . PHE B 1 38 ? 11.657 12.744 28.721 1.00 21.85 30 PHE B O 1
ATOM 1100 N N . SER B 1 39 ? 10.508 11.135 27.607 1.00 21.96 31 SER B N 1
ATOM 1101 C CA . SER B 1 39 ? 9.287 11.939 27.495 1.00 24.49 31 SER B CA 1
ATOM 1102 C C . SER B 1 39 ? 8.704 12.315 28.843 1.00 23.78 31 SER B C 1
ATOM 1103 O O . SER B 1 39 ? 8.230 13.430 28.990 1.00 20.45 31 SER B O 1
ATOM 1106 N N . SER B 1 40 ? 8.708 11.379 29.802 1.00 23.50 32 SER B N 1
ATOM 1107 C CA . SER B 1 40 ? 8.247 11.683 31.147 1.00 23.27 32 SER B CA 1
ATOM 1108 C C . SER B 1 40 ? 9.069 12.788 31.776 1.00 22.58 32 SER B C 1
ATOM 1109 O O . SER B 1 40 ? 8.516 13.686 32.414 1.00 21.09 32 SER B O 1
ATOM 1112 N N . LEU B 1 41 ? 10.389 12.701 31.645 1.00 21.10 33 LEU B N 1
ATOM 1113 C CA . LEU B 1 41 ? 11.270 13.770 32.143 1.00 21.58 33 LEU B CA 1
ATOM 1114 C C . LEU B 1 41 ? 10.952 15.091 31.432 1.00 19.85 33 LEU B C 1
ATOM 1115 O O . LEU B 1 41 ? 10.775 16.110 32.095 1.00 21.13 33 LEU B O 1
ATOM 1120 N N . ALA B 1 42 ? 10.834 15.067 30.108 1.00 20.15 34 ALA B N 1
ATOM 1121 C CA . ALA B 1 42 ? 10.546 16.290 29.358 1.00 19.75 34 ALA B CA 1
ATOM 1122 C C . ALA B 1 42 ? 9.206 16.943 29.763 1.00 20.58 34 ALA B C 1
ATOM 1123 O O . ALA B 1 42 ? 9.134 18.165 29.943 1.00 19.57 34 ALA B O 1
ATOM 1125 N N . GLN B 1 43 ? 8.167 16.139 29.907 1.00 20.48 35 GLN B N 1
ATOM 1126 C CA . GLN B 1 43 ? 6.844 16.650 30.305 1.00 22.66 35 GLN B CA 1
ATOM 1127 C C . GLN B 1 43 ? 6.868 17.234 31.715 1.00 21.10 35 GLN B C 1
ATOM 1128 O O . GLN B 1 43 ? 6.318 18.297 31.949 1.00 20.10 35 GLN B O 1
ATOM 1134 N N . ALA B 1 44 ? 7.531 16.564 32.637 1.00 19.37 36 ALA B N 1
ATOM 1135 C CA . ALA B 1 44 ? 7.651 17.065 33.999 1.00 20.41 36 ALA B CA 1
ATOM 1136 C C . ALA B 1 44 ? 8.434 18.360 34.040 1.00 20.27 36 ALA B C 1
ATOM 1137 O O . ALA B 1 44 ? 8.077 19.255 34.782 1.00 22.05 36 ALA B O 1
ATOM 1139 N N . ALA B 1 45 ? 9.487 18.464 33.229 1.00 19.43 37 ALA B N 1
ATOM 1140 C CA . ALA B 1 45 ? 10.321 19.658 33.226 1.00 20.22 37 ALA B CA 1
ATOM 1141 C C . ALA B 1 45 ? 9.627 20.875 32.622 1.00 19.58 37 ALA B C 1
ATOM 1142 O O . ALA B 1 45 ? 9.824 21.976 33.117 1.00 19.45 37 ALA B O 1
ATOM 1144 N N . THR B 1 46 ? 8.850 20.674 31.567 1.00 19.99 38 THR B N 1
ATOM 1145 C CA . THR B 1 46 ? 8.251 21.785 30.811 1.00 22.38 38 THR B CA 1
ATOM 1146 C C . THR B 1 46 ? 6.821 22.154 31.215 1.00 24.25 38 THR B C 1
ATOM 1147 O O . THR B 1 46 ? 6.269 23.114 30.682 1.00 27.06 38 THR B O 1
ATOM 1151 N N . LYS B 1 47 ? 6.208 21.415 32.124 1.00 24.80 39 LYS B N 1
ATOM 1152 C CA . LYS B 1 47 ? 4.813 21.692 32.503 1.00 27.34 39 LYS B CA 1
ATOM 1153 C C . LYS B 1 47 ? 4.660 23.042 33.206 1.00 25.96 39 LYS B C 1
ATOM 1154 O O . LYS B 1 47 ? 5.589 23.539 33.864 1.00 23.80 39 LYS B O 1
ATOM 1160 N N . ASP B 1 48 ? 3.476 23.631 33.073 1.00 28.92 40 ASP B N 1
ATOM 1161 C CA . ASP B 1 48 ? 3.169 24.889 33.762 1.00 29.10 40 ASP B CA 1
ATOM 1162 C C . ASP B 1 48 ? 3.304 24.705 35.263 1.00 29.02 40 ASP B C 1
ATOM 1163 O O . ASP B 1 48 ? 2.812 23.735 35.825 1.00 28.36 40 ASP B O 1
ATOM 1168 N N . GLY B 1 49 ? 3.958 25.645 35.930 1.00 27.21 41 GLY B N 1
ATOM 1169 C CA . GLY B 1 49 ? 4.090 25.600 37.370 1.00 28.11 41 GLY B CA 1
ATOM 1170 C C . GLY B 1 49 ? 4.361 26.985 37.881 1.00 26.88 41 GLY B C 1
ATOM 1171 O O . GLY B 1 49 ? 3.756 27.942 37.425 1.00 26.82 41 GLY B O 1
ATOM 1172 N N . ALA B 1 50 ? 5.303 27.113 38.801 1.00 27.90 42 ALA B N 1
ATOM 1173 C CA . ALA B 1 50 ? 5.759 28.442 39.239 1.00 27.83 42 ALA B CA 1
ATOM 1174 C C . ALA B 1 50 ? 6.277 29.274 38.066 1.00 28.04 42 ALA B C 1
ATOM 1175 O O . ALA B 1 50 ? 6.200 30.508 38.089 1.00 29.87 42 ALA B O 1
ATOM 1177 N N . LEU B 1 51 ? 6.807 28.608 37.037 1.00 24.21 43 LEU B N 1
ATOM 1178 C CA . LEU B 1 51 ? 7.167 29.277 35.792 1.00 23.88 43 LEU B CA 1
ATOM 1179 C C . LEU B 1 51 ? 6.197 28.800 34.735 1.00 22.51 43 LEU B C 1
ATOM 1180 O O . LEU B 1 51 ? 5.879 27.628 34.690 1.00 24.16 43 LEU B O 1
ATOM 1185 N N . ASP B 1 52 ? 5.756 29.670 33.849 1.00 23.36 44 ASP B N 1
ATOM 1186 C CA . ASP B 1 52 ? 4.864 29.204 32.798 1.00 24.58 44 ASP B CA 1
ATOM 1187 C C . ASP B 1 52 ? 5.624 28.492 31.664 1.00 22.02 44 ASP B C 1
ATOM 1188 O O . ASP B 1 52 ? 6.836 28.571 31.589 1.00 21.21 44 ASP B O 1
ATOM 1193 N N . LYS B 1 53 ? 4.901 27.822 30.778 1.00 21.95 45 LYS B N 1
ATOM 1194 C CA . LYS B 1 53 ? 5.535 27.040 29.706 1.00 22.31 45 LYS B CA 1
ATOM 1195 C C . LYS B 1 53 ? 6.414 27.893 28.788 1.00 21.47 45 LYS B C 1
ATOM 1196 O O . LYS B 1 53 ? 7.489 27.477 28.411 1.00 18.16 45 LYS B O 1
ATOM 1202 N N . LYS B 1 54 ? 5.954 29.106 28.455 1.00 20.26 46 LYS B N 1
ATOM 1203 C CA . LYS B 1 54 ? 6.742 29.995 27.590 1.00 21.61 46 LYS B CA 1
ATOM 1204 C C . LYS B 1 54 ? 8.085 30.379 28.232 1.00 19.54 46 LYS B C 1
ATOM 1205 O O . LYS B 1 54 ? 9.126 30.346 27.564 1.00 19.14 46 LYS B O 1
ATOM 1211 N N . THR B 1 55 ? 8.051 30.713 29.516 1.00 17.91 47 THR B N 1
ATOM 1212 C CA . THR B 1 55 ? 9.257 31.052 30.259 1.00 18.48 47 THR B CA 1
ATOM 1213 C C . THR B 1 55 ? 10.238 29.883 30.279 1.00 16.78 47 THR B C 1
ATOM 1214 O O . THR B 1 55 ? 11.420 30.070 30.054 1.00 16.46 47 THR B O 1
ATOM 1218 N N . LYS B 1 56 ? 9.729 28.679 30.551 1.00 16.27 48 LYS B N 1
ATOM 1219 C CA . LYS B 1 56 ? 10.558 27.470 30.523 1.00 16.57 48 LYS B CA 1
ATOM 1220 C C . LYS B 1 56 ? 11.146 27.230 29.133 1.00 15.81 48 LYS B C 1
ATOM 1221 O O . LYS B 1 56 ? 12.297 26.822 29.025 1.00 14.68 48 LYS B O 1
ATOM 1227 N N . GLU B 1 57 ? 10.400 27.501 28.078 1.00 16.23 49 GLU B N 1
ATOM 1228 C CA . GLU B 1 57 ? 10.961 27.328 26.721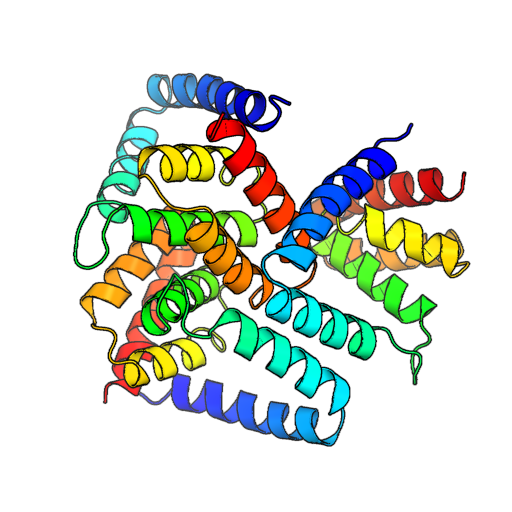 1.00 18.60 49 GLU B CA 1
ATOM 1229 C C . GLU B 1 57 ? 12.023 28.348 26.371 1.00 15.87 49 GLU B C 1
ATOM 1230 O O . GLU B 1 57 ? 12.915 28.048 25.595 1.00 15.52 49 GLU B O 1
ATOM 1236 N N . LEU B 1 58 ? 11.888 29.561 26.886 1.00 15.50 50 LEU B N 1
ATOM 1237 C CA . LEU B 1 58 ? 12.953 30.551 26.775 1.00 15.87 50 LEU B CA 1
ATOM 1238 C C . LEU B 1 58 ? 14.228 30.067 27.432 1.00 14.87 50 LEU B C 1
ATOM 1239 O O . LEU B 1 58 ? 15.331 30.238 26.899 1.00 14.59 50 LEU B O 1
ATOM 1244 N N . ILE B 1 59 ? 14.096 29.432 28.593 1.00 15.17 51 ILE B N 1
ATOM 1245 C CA . ILE B 1 59 ? 15.249 28.837 29.277 1.00 15.04 51 ILE B CA 1
ATOM 1246 C C . ILE B 1 59 ? 15.843 27.726 28.405 1.00 14.87 51 ILE B C 1
ATOM 1247 O O . ILE B 1 59 ? 17.044 27.671 28.222 1.00 15.30 51 ILE B O 1
ATOM 1252 N N . ALA B 1 60 ? 14.985 26.852 27.863 1.00 14.64 52 ALA B N 1
ATOM 1253 C CA . ALA B 1 60 ? 15.435 25.801 26.944 1.00 14.55 52 ALA B CA 1
ATOM 1254 C C . ALA B 1 60 ? 16.193 26.365 25.749 1.00 14.88 52 ALA B C 1
ATOM 1255 O O . ALA B 1 60 ? 17.212 25.809 25.351 1.00 13.60 52 ALA B O 1
ATOM 1257 N N . MET B 1 61 ? 15.714 27.483 25.199 1.00 14.20 53 MET B N 1
ATOM 1258 C CA . MET B 1 61 ? 16.392 28.104 24.057 1.00 15.70 53 MET B CA 1
ATOM 1259 C C . MET B 1 61 ? 17.769 28.641 24.426 1.00 15.15 53 MET B C 1
ATOM 1260 O O . MET B 1 61 ? 18.736 28.437 23.683 1.00 13.50 53 MET B O 1
ATOM 1265 N N . ALA B 1 62 ? 17.885 29.305 25.595 1.00 13.15 54 ALA B N 1
ATOM 1266 C CA . ALA B 1 62 ? 19.190 29.715 26.083 1.00 13.04 54 ALA B CA 1
ATOM 1267 C C . ALA B 1 62 ? 20.175 28.550 26.223 1.00 12.96 54 ALA B C 1
ATOM 1268 O O . ALA B 1 62 ? 21.330 28.684 25.835 1.00 12.28 54 ALA B O 1
ATOM 1270 N N . LEU B 1 63 ? 19.708 27.445 26.823 1.00 13.65 55 LEU B N 1
ATOM 1271 C CA . LEU B 1 63 ? 20.502 26.235 26.990 1.00 13.52 55 LEU B CA 1
ATOM 1272 C C . LEU B 1 63 ? 20.889 25.622 25.635 1.00 12.86 55 LEU B C 1
ATOM 1273 O O . LEU B 1 63 ? 22.004 25.152 25.459 1.00 14.17 55 LEU B O 1
ATOM 1278 N N . ALA B 1 64 ? 19.980 25.649 24.679 1.00 13.08 56 ALA B N 1
ATOM 1279 C CA . ALA B 1 64 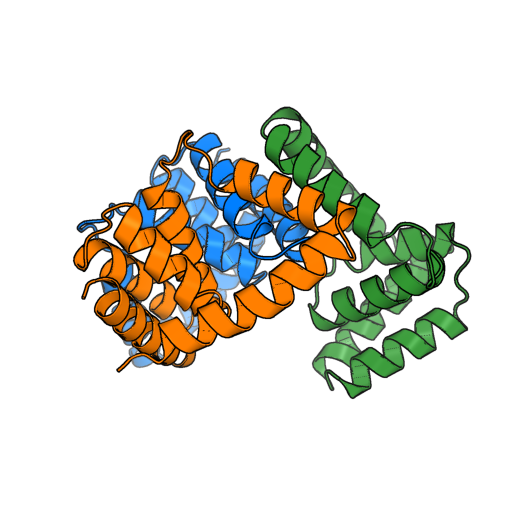? 20.291 25.164 23.315 1.00 12.70 56 ALA B CA 1
ATOM 1280 C C . ALA B 1 64 ? 21.392 25.940 22.611 1.00 12.73 56 ALA B C 1
ATOM 1281 O O . ALA B 1 64 ? 22.213 25.349 21.865 1.00 12.12 56 ALA B O 1
ATOM 1283 N N . VAL B 1 65 ? 21.380 27.255 22.796 1.00 12.38 57 VAL B N 1
ATOM 1284 C CA . VAL B 1 65 ? 22.393 28.128 22.276 1.00 13.06 57 VAL B CA 1
ATOM 1285 C C . VAL B 1 65 ? 23.725 27.866 22.994 1.00 13.49 57 VAL B C 1
ATOM 1286 O O . VAL B 1 65 ? 24.757 27.673 22.340 1.00 13.56 57 VAL B O 1
ATOM 1290 N N . ALA B 1 66 ? 23.681 27.816 24.333 1.00 13.67 58 ALA B N 1
ATOM 1291 C CA . ALA B 1 66 ? 24.870 27.491 25.113 1.00 13.86 58 ALA B CA 1
ATOM 1292 C C . ALA B 1 66 ? 25.457 26.118 24.764 1.00 13.60 58 ALA B C 1
ATOM 1293 O O . ALA B 1 66 ? 26.650 25.972 24.734 1.00 13.41 58 ALA B O 1
ATOM 1295 N N . LYS B 1 67 ? 24.623 25.155 24.448 1.00 13.56 59 LYS B N 1
ATOM 1296 C CA . LYS B 1 67 ? 25.071 23.837 24.043 1.00 15.62 59 LYS B CA 1
ATOM 1297 C C . LYS B 1 67 ? 25.383 23.732 22.541 1.00 14.57 59 LYS B C 1
ATOM 1298 O O . LYS B 1 67 ? 25.777 22.688 22.093 1.00 14.57 59 LYS B O 1
ATOM 1304 N N . GLN B 1 68 ? 25.201 24.808 21.800 1.00 13.99 60 GLN B N 1
ATOM 1305 C CA . GLN B 1 68 ? 25.586 24.876 20.379 1.00 14.58 60 GLN B CA 1
ATOM 1306 C C . GLN B 1 68 ? 24.951 23.734 19.592 1.00 14.79 60 GLN B C 1
ATOM 1307 O O . GLN B 1 68 ? 25.615 23.090 18.783 1.00 16.46 60 GLN B O 1
ATOM 1313 N N . CYS B 1 69 ? 23.664 23.526 19.811 1.00 15.75 61 CYS B N 1
ATOM 1314 C CA A CYS B 1 69 ? 22.925 22.345 19.309 0.20 16.75 61 CYS B CA 1
ATOM 1315 C CA B CYS B 1 69 ? 22.972 22.375 19.297 0.80 16.27 61 CYS B CA 1
ATOM 1316 C C . CYS B 1 69 ? 21.910 22.817 18.271 1.00 16.32 61 CYS B C 1
ATOM 1317 O O . CYS B 1 69 ? 20.826 23.261 18.643 1.00 15.21 61 CYS B O 1
ATOM 1322 N N . PRO B 1 70 ? 22.235 22.711 16.964 1.00 17.37 62 PRO B N 1
ATOM 1323 C CA . PRO B 1 70 ? 21.274 23.210 15.939 1.00 18.43 62 PRO B CA 1
ATOM 1324 C C . PRO B 1 70 ? 19.899 22.555 16.018 1.00 17.86 62 PRO B C 1
ATOM 1325 O O . PRO B 1 70 ? 18.896 23.207 15.836 1.00 18.88 62 PRO B O 1
ATOM 1329 N N . GLY B 1 71 ? 19.876 21.268 16.317 1.00 17.22 63 GLY B N 1
ATOM 1330 C CA . GLY B 1 71 ? 18.664 20.526 16.490 1.00 17.55 63 GLY B CA 1
ATOM 1331 C C . GLY B 1 71 ? 17.768 21.064 17.587 1.00 17.59 63 GLY B C 1
ATOM 1332 O O . GLY B 1 71 ? 16.589 21.300 17.361 1.00 17.04 63 GLY B O 1
ATOM 1333 N N . CYS B 1 72 ? 18.346 21.253 18.770 1.00 17.24 64 CYS B N 1
ATOM 1334 C CA A CYS B 1 72 ? 17.637 21.843 19.887 0.50 17.59 64 CYS B CA 1
ATOM 1335 C CA B CYS B 1 72 ? 17.737 21.843 19.887 0.50 17.59 64 CYS B CA 1
ATOM 1336 C C . CYS B 1 72 ? 17.180 23.238 19.556 1.00 15.69 64 CYS B C 1
ATOM 1337 O O . CYS B 1 72 ? 16.066 23.618 19.889 1.00 16.17 64 CYS B O 1
ATOM 1342 N N . ILE B 1 73 ? 18.037 23.996 18.882 1.00 15.82 65 ILE B N 1
ATOM 1343 C CA . ILE B 1 73 ? 17.692 25.358 18.480 1.00 15.61 65 ILE B CA 1
ATOM 1344 C C . ILE B 1 73 ? 16.430 25.331 17.590 1.00 16.22 65 ILE B C 1
ATOM 1345 O O . ILE B 1 73 ? 15.480 26.105 17.799 1.00 15.52 65 ILE B O 1
ATOM 1350 N N . GLY B 1 74 ? 16.413 24.411 16.629 1.00 16.97 66 GLY B N 1
ATOM 1351 C CA . GLY B 1 74 ? 15.278 24.273 15.740 1.00 17.08 66 GLY B CA 1
ATOM 1352 C C . GLY B 1 74 ? 13.999 23.885 16.433 1.00 17.43 66 GLY B C 1
ATOM 1353 O O . GLY B 1 74 ? 12.981 24.549 16.249 1.00 17.76 66 GLY B O 1
ATOM 1354 N N . PHE B 1 75 ? 14.044 22.833 17.261 1.00 17.11 67 PHE B N 1
ATOM 1355 C CA . PHE B 1 75 ? 12.857 22.390 17.986 1.00 17.06 67 PHE B CA 1
ATOM 1356 C C . PHE B 1 75 ? 12.326 23.444 18.945 1.00 17.49 67 PHE B C 1
ATOM 1357 O O . PHE B 1 75 ? 11.131 23.680 18.975 1.00 18.78 67 PHE B O 1
ATOM 1365 N N . HIS B 1 76 ? 13.204 24.065 19.721 1.00 16.83 68 HIS B N 1
ATOM 1366 C CA . HIS B 1 76 ? 12.764 25.037 20.724 1.00 17.41 68 HIS B CA 1
ATOM 1367 C C . HIS B 1 76 ? 12.266 26.322 20.080 1.00 17.94 68 HIS B C 1
ATOM 1368 O O . HIS B 1 76 ? 11.385 26.944 20.628 1.00 18.48 68 HIS B O 1
ATOM 1375 N N . SER B 1 77 ? 12.821 26.689 18.915 1.00 19.73 69 SER B N 1
ATOM 1376 C CA . SER B 1 77 ? 12.326 27.832 18.124 1.00 21.28 69 SER B CA 1
ATOM 1377 C C . SER B 1 77 ? 10.900 27.630 17.721 1.00 19.55 69 SER B C 1
ATOM 1378 O O . SER B 1 77 ? 10.053 28.525 17.856 1.00 20.49 69 SER B O 1
ATOM 1381 N N . GLN B 1 78 ? 10.641 26.432 17.200 1.00 19.11 70 GLN B N 1
ATOM 1382 C CA . GLN B 1 78 ? 9.329 26.054 16.750 1.00 20.41 70 GLN B CA 1
ATOM 1383 C C . GLN B 1 78 ? 8.315 26.090 17.896 1.00 19.72 70 GLN B C 1
ATOM 1384 O O . GLN B 1 78 ? 7.227 26.642 17.764 1.00 18.92 70 GLN B O 1
ATOM 1390 N N . THR B 1 79 ? 8.702 25.555 19.045 1.00 18.01 71 THR B N 1
ATOM 1391 C CA . THR B 1 79 ? 7.864 25.609 20.232 1.00 18.07 71 THR B CA 1
ATOM 1392 C C . THR B 1 79 ? 7.650 27.038 20.733 1.00 16.74 71 THR B C 1
ATOM 1393 O O . THR B 1 79 ? 6.547 27.396 21.132 1.00 16.18 71 THR B O 1
ATOM 1397 N N . LEU B 1 80 ? 8.686 27.875 20.715 1.00 17.34 72 LEU B N 1
ATOM 1398 C CA . LEU B 1 80 ? 8.504 29.283 21.127 1.00 18.82 72 LEU B CA 1
ATOM 1399 C C . LEU B 1 80 ? 7.467 30.020 20.263 1.00 20.77 72 LEU B C 1
ATOM 1400 O O . LEU B 1 80 ? 6.652 30.800 20.786 1.00 21.37 72 LEU B O 1
ATOM 1405 N N . VAL B 1 81 ? 7.484 29.756 18.968 1.00 20.09 73 VAL B N 1
ATOM 1406 C CA . VAL B 1 81 ? 6.468 30.335 18.075 1.00 23.22 73 VAL B CA 1
ATOM 1407 C C . VAL B 1 81 ? 5.083 29.823 18.471 1.00 25.14 73 VAL B C 1
ATOM 1408 O O . VAL B 1 81 ? 4.142 30.597 18.659 1.00 22.55 73 VAL B O 1
ATOM 1412 N N . LYS B 1 82 ? 4.968 28.518 18.669 1.00 25.46 74 LYS B N 1
ATOM 1413 C CA . LYS B 1 82 ? 3.714 27.919 19.125 1.00 28.12 74 LYS B CA 1
ATOM 1414 C C . LYS B 1 82 ? 3.216 28.513 20.423 1.00 25.14 74 LYS B C 1
ATOM 1415 O O . LYS B 1 82 ? 2.023 28.713 20.578 1.00 23.93 74 LYS B O 1
ATOM 1421 N N . LEU B 1 83 ? 4.117 28.809 21.358 1.00 22.33 75 LEU B N 1
ATOM 1422 C CA . LEU B 1 83 ? 3.752 29.397 22.639 1.00 22.61 75 LEU B CA 1
ATOM 1423 C C . LEU B 1 83 ? 3.635 30.920 22.613 1.00 21.56 75 LEU B C 1
ATOM 1424 O O . LEU B 1 83 ? 3.518 31.537 23.663 1.00 20.65 75 LEU B O 1
ATOM 1429 N N . GLN B 1 84 ? 3.708 31.507 21.427 1.00 20.32 76 GLN B N 1
ATOM 1430 C CA . GLN B 1 84 ? 3.549 32.938 21.219 1.00 22.38 76 GLN B CA 1
ATOM 1431 C C . GLN B 1 84 ? 4.586 33.812 21.940 1.00 21.74 76 GLN B C 1
ATOM 1432 O O . GLN B 1 84 ? 4.291 34.936 22.372 1.00 18.62 76 GLN B O 1
ATOM 1438 N N . ALA B 1 85 ? 5.810 33.301 22.051 1.00 19.19 77 ALA B N 1
ATOM 1439 C CA . ALA B 1 85 ? 6.916 34.142 22.524 1.00 19.82 77 ALA B CA 1
ATOM 1440 C C . ALA B 1 85 ? 7.143 35.250 21.523 1.00 19.72 77 ALA B C 1
ATOM 1441 O O . ALA B 1 85 ? 7.033 35.039 20.319 1.00 20.54 77 ALA B O 1
ATOM 1443 N N . THR B 1 86 ? 7.450 36.437 22.004 1.00 18.54 78 THR B N 1
ATOM 1444 C CA . THR B 1 86 ? 7.730 37.535 21.112 1.00 19.90 78 THR B CA 1
ATOM 1445 C C . THR B 1 86 ? 9.205 37.544 20.702 1.00 19.36 78 THR B C 1
ATOM 1446 O O . THR B 1 86 ? 10.071 36.964 21.371 1.00 19.00 78 THR B O 1
ATOM 1450 N N . ARG B 1 87 ? 9.472 38.230 19.598 1.00 20.31 79 ARG B N 1
ATOM 1451 C CA . ARG B 1 87 ? 10.821 38.476 19.130 1.00 20.45 79 ARG B CA 1
ATOM 1452 C C . ARG B 1 87 ? 11.689 39.102 20.224 1.00 20.23 79 ARG B C 1
ATOM 1453 O O . ARG B 1 87 ? 12.842 38.678 20.412 1.00 17.20 79 ARG B O 1
ATOM 1461 N N . GLU B 1 88 ? 11.133 40.083 20.950 1.00 17.96 80 GLU B N 1
ATOM 1462 C CA . GLU B 1 88 ? 11.861 40.756 22.008 1.00 18.77 80 GLU B CA 1
ATOM 1463 C C . GLU B 1 88 ? 12.193 39.831 23.186 1.00 17.21 80 GLU B C 1
ATOM 1464 O O . GLU B 1 88 ? 13.298 39.917 23.720 1.00 16.62 80 GLU B O 1
ATOM 1470 N N . GLU B 1 89 ? 11.276 38.950 23.576 1.00 16.77 81 GLU B N 1
ATOM 1471 C CA . GLU B 1 89 ? 11.579 37.932 24.588 1.00 17.30 81 GLU B CA 1
ATOM 1472 C C . GLU B 1 89 ? 12.716 37.008 24.113 1.00 16.96 81 GLU B C 1
ATOM 1473 O O . GLU B 1 89 ? 13.627 36.726 24.880 1.00 16.19 81 GLU B O 1
ATOM 1479 N N . LEU B 1 90 ? 12.683 36.583 22.847 1.00 17.08 82 LEU B N 1
ATOM 1480 C CA . LEU B 1 90 ? 13.772 35.769 22.316 1.00 16.39 82 LEU B CA 1
ATOM 1481 C C . LEU B 1 90 ? 15.111 36.513 22.347 1.00 16.47 82 LEU B C 1
ATOM 1482 O O . LEU B 1 90 ? 16.105 35.973 22.847 1.00 15.27 82 LEU B O 1
ATOM 1487 N N . LEU B 1 91 ? 15.138 37.755 21.845 1.00 15.07 83 LEU B N 1
ATOM 1488 C CA . LEU B 1 91 ? 16.363 38.532 21.829 1.00 16.06 83 LEU B CA 1
ATOM 1489 C C . LEU B 1 91 ? 16.944 38.681 23.221 1.00 14.92 83 LEU B C 1
ATOM 1490 O O . LEU B 1 91 ? 18.146 38.604 23.395 1.00 15.22 83 LEU B O 1
ATOM 1495 N N . GLU B 1 92 ? 16.097 38.938 24.214 1.00 15.73 84 GLU B N 1
ATOM 1496 C CA . GLU B 1 92 ? 16.598 39.127 25.581 1.00 16.74 84 GLU B CA 1
ATOM 1497 C C . GLU B 1 92 ? 17.183 37.831 26.168 1.00 15.92 84 GLU B C 1
ATOM 1498 O O . GLU B 1 92 ? 18.176 37.857 26.898 1.00 16.48 84 GLU B O 1
ATOM 1504 N N . THR B 1 93 ? 16.577 36.703 25.827 1.00 15.63 85 THR B N 1
ATOM 1505 C CA . THR B 1 93 ? 17.104 35.409 26.206 1.00 16.56 85 THR B CA 1
ATOM 1506 C C . THR B 1 93 ? 18.452 35.135 25.525 1.00 15.69 85 THR B C 1
ATOM 1507 O O . THR B 1 93 ? 19.391 34.649 26.160 1.00 14.21 85 THR B O 1
ATOM 1511 N N . LEU B 1 94 ? 18.551 35.456 24.231 1.00 14.33 86 LEU B N 1
ATOM 1512 C CA . LEU B 1 94 ? 19.824 35.304 23.523 1.00 14.40 86 LEU B CA 1
ATOM 1513 C C . LEU B 1 94 ? 20.924 36.191 24.097 1.00 14.59 86 LEU B C 1
ATOM 1514 O O . LEU B 1 94 ? 22.091 35.774 24.184 1.00 14.71 86 LEU B O 1
ATOM 1519 N N . GLY B 1 95 ? 20.566 37.386 24.543 1.00 14.28 87 GLY B N 1
ATOM 1520 C CA . GLY B 1 95 ? 21.516 38.255 25.197 1.00 15.06 87 GLY B CA 1
ATOM 1521 C C . GLY B 1 95 ? 22.145 37.627 26.432 1.00 15.20 87 GLY B C 1
ATOM 1522 O O . GLY B 1 95 ? 23.342 37.768 26.693 1.00 13.67 87 GLY B O 1
ATOM 1523 N N . MET B 1 96 ? 21.330 36.930 27.212 1.00 15.71 88 MET B N 1
ATOM 1524 C CA . MET B 1 96 ? 21.838 36.236 28.402 1.00 14.78 88 MET B CA 1
ATOM 1525 C C . MET B 1 96 ? 22.796 35.102 28.016 1.00 13.90 88 MET B C 1
ATOM 1526 O O . MET B 1 96 ? 23.822 34.925 28.641 1.00 13.13 88 MET B O 1
ATOM 1531 N N . ALA B 1 97 ? 22.483 34.384 26.942 1.00 13.65 89 ALA B N 1
ATOM 1532 C CA . ALA B 1 97 ? 23.369 33.370 26.424 1.00 13.88 89 ALA B CA 1
ATOM 1533 C C . ALA B 1 97 ? 24.723 33.966 26.012 1.00 12.93 89 ALA B C 1
ATOM 1534 O O . ALA B 1 97 ? 25.770 33.366 26.284 1.00 14.08 89 ALA B O 1
ATOM 1536 N N . VAL B 1 98 ? 24.726 35.128 25.379 1.00 13.40 90 VAL B N 1
ATOM 1537 C CA . VAL B 1 98 ? 25.977 35.763 24.957 1.00 13.88 90 VAL B CA 1
ATOM 1538 C C . VAL B 1 98 ? 26.818 36.210 26.163 1.00 14.48 90 VAL B C 1
ATOM 1539 O O . VAL B 1 98 ? 28.028 36.008 26.219 1.00 14.84 90 VAL B O 1
ATOM 1543 N N . TYR B 1 99 ? 26.169 36.795 27.144 1.00 14.71 91 TYR B N 1
ATOM 1544 C CA . TYR B 1 99 ? 26.822 37.139 28.374 1.00 15.76 91 TYR B CA 1
ATOM 1545 C C . TYR B 1 99 ? 27.502 35.914 29.031 1.00 16.00 91 TYR B C 1
ATOM 1546 O O . TYR B 1 99 ? 28.628 36.024 29.529 1.00 17.06 91 TYR B O 1
ATOM 1555 N N . MET B 1 100 ? 26.849 34.747 28.995 1.00 16.49 92 MET B N 1
ATOM 1556 C CA . MET B 1 100 ? 27.358 33.541 29.639 1.00 16.90 92 MET B CA 1
ATOM 1557 C C . MET B 1 100 ? 28.160 32.640 28.686 1.00 15.62 92 MET B C 1
ATOM 1558 O O . MET B 1 100 ? 28.522 31.542 29.046 1.00 14.22 92 MET B O 1
ATOM 1563 N N . GLY B 1 101 ? 28.418 33.083 27.470 1.00 15.45 93 GLY B N 1
ATOM 1564 C CA . GLY B 1 101 ? 29.090 32.227 26.523 1.00 14.20 93 GLY B CA 1
ATOM 1565 C C . GLY B 1 101 ? 30.067 32.926 25.589 1.00 14.86 93 GLY B C 1
ATOM 1566 O O . GLY B 1 101 ? 30.846 32.253 24.916 1.00 14.29 93 GLY B O 1
ATOM 1567 N N . GLY B 1 102 ? 30.020 34.258 25.508 1.00 15.33 94 GLY B N 1
ATOM 1568 C CA . GLY B 1 102 ? 30.913 34.979 24.624 1.00 16.58 94 GLY B CA 1
ATOM 1569 C C . GLY B 1 102 ? 30.715 34.687 23.141 1.00 16.30 94 GLY B C 1
ATOM 1570 O O . GLY B 1 102 ? 29.596 34.390 22.680 1.00 16.18 94 GLY B O 1
ATOM 1571 N N . GLY B 1 103 ? 31.804 34.835 22.392 1.00 16.60 95 GLY B N 1
ATOM 1572 C CA . GLY B 1 103 ? 31.779 34.774 20.919 1.00 16.15 95 GLY B CA 1
ATOM 1573 C C . GLY B 1 103 ? 31.017 33.598 20.368 1.00 15.53 95 GLY B C 1
ATOM 1574 O O . GLY B 1 103 ? 30.140 33.761 19.492 1.00 16.30 95 GLY B O 1
ATOM 1575 N N . PRO B 1 104 ? 31.326 32.393 20.847 1.00 15.63 96 PRO B N 1
ATOM 1576 C CA . PRO B 1 104 ? 30.623 31.228 20.325 1.00 16.31 96 PRO B CA 1
ATOM 1577 C C . PRO B 1 104 ? 29.115 31.295 20.482 1.00 16.88 96 PRO B C 1
ATOM 1578 O O . PRO B 1 104 ? 28.352 30.880 19.565 1.00 15.02 96 PRO B O 1
ATOM 1582 N N . SER B 1 105 ? 28.658 31.790 21.634 1.00 14.75 97 SER B N 1
ATOM 1583 C CA . SER B 1 105 ? 27.236 31.905 21.843 1.00 15.03 97 SER B CA 1
ATOM 1584 C C . SER B 1 105 ? 26.613 32.941 20.953 1.00 14.95 97 SER B C 1
ATOM 1585 O O . SER B 1 105 ? 25.471 32.814 20.612 1.00 15.81 97 SER B O 1
ATOM 1588 N N . LEU B 1 106 ? 27.351 33.996 20.635 1.00 14.97 98 LEU B N 1
ATOM 1589 C CA . LEU B 1 106 ? 26.870 34.987 19.670 1.00 16.45 98 LEU B CA 1
ATOM 1590 C C . LEU B 1 106 ? 26.623 34.318 18.321 1.00 15.52 98 LEU B C 1
ATOM 1591 O O . LEU B 1 106 ? 25.617 34.609 17.676 1.00 15.09 98 LEU B O 1
ATOM 1596 N N . MET B 1 107 ? 27.484 33.379 17.933 1.00 16.13 99 MET B N 1
ATOM 1597 C CA . MET B 1 107 ? 27.310 32.637 16.652 1.00 16.52 99 MET B CA 1
ATOM 1598 C C . MET B 1 107 ? 26.026 31.784 16.646 1.00 17.56 99 MET B C 1
ATOM 1599 O O . MET B 1 107 ? 25.281 31.767 15.653 1.00 15.62 99 MET B O 1
ATOM 1604 N N . TYR B 1 108 ? 25.734 31.095 17.763 1.00 15.39 100 TYR B N 1
ATOM 1605 C CA . TYR B 1 108 ? 24.522 30.305 17.851 1.00 15.49 100 TYR B CA 1
ATOM 1606 C C . TYR B 1 108 ? 23.290 31.149 18.143 1.00 14.66 100 TYR B C 1
ATOM 1607 O O . TYR B 1 108 ? 22.168 30.753 17.783 1.00 15.38 100 TYR B O 1
ATOM 1616 N N . ALA B 1 109 ? 23.467 32.324 18.754 1.00 14.85 101 ALA B N 1
ATOM 1617 C CA . ALA B 1 109 ? 22.339 33.254 18.855 1.00 14.67 101 ALA B CA 1
ATOM 1618 C C . ALA B 1 109 ? 21.858 33.675 17.435 1.00 15.19 101 ALA B C 1
ATOM 1619 O O . ALA B 1 109 ? 20.661 33.791 17.189 1.00 14.71 101 ALA B O 1
ATOM 1621 N N . ALA B 1 110 ? 22.805 33.870 16.532 1.00 15.44 102 ALA B N 1
ATOM 1622 C CA . ALA B 1 110 ? 22.461 34.142 15.138 1.00 17.43 102 ALA B CA 1
ATOM 1623 C C . ALA B 1 110 ? 21.631 33.027 14.522 1.00 18.80 102 ALA B C 1
ATOM 1624 O O . ALA B 1 110 ? 20.624 33.301 13.867 1.00 19.34 102 ALA B O 1
ATOM 1626 N N . GLU B 1 111 ? 22.021 31.779 14.760 1.00 18.84 103 GLU B N 1
ATOM 1627 C CA . GLU B 1 111 ? 21.253 30.626 14.322 1.00 20.85 103 GLU B CA 1
ATOM 1628 C C . GLU B 1 111 ? 19.859 30.592 14.937 1.00 19.26 103 GLU B C 1
ATOM 1629 O O . GLU B 1 111 ? 18.886 30.265 14.250 1.00 18.93 103 GLU B O 1
ATOM 1635 N N . ALA B 1 112 ? 19.739 30.921 16.226 1.00 16.86 104 ALA B N 1
ATOM 1636 C CA . ALA B 1 112 ? 18.445 30.932 16.881 1.00 16.47 104 ALA B CA 1
ATOM 1637 C C . ALA B 1 112 ? 17.496 31.975 16.279 1.00 16.63 104 ALA B C 1
ATOM 1638 O O . ALA B 1 112 ? 16.291 31.726 16.122 1.00 15.61 104 ALA B O 1
ATOM 1640 N N . LEU B 1 113 ? 18.022 33.140 15.957 1.00 16.86 105 LEU B N 1
ATOM 1641 C CA . LEU B 1 113 ? 17.181 34.182 15.323 1.00 18.87 105 LEU B CA 1
ATOM 1642 C C . LEU B 1 113 ? 16.714 33.725 13.930 1.00 18.19 105 LEU B C 1
ATOM 1643 O O . LEU B 1 113 ? 15.552 33.865 13.598 1.00 19.18 105 LEU B O 1
ATOM 1648 N N . GLU B 1 114 ? 17.614 33.142 13.166 1.00 19.88 106 GLU B N 1
ATOM 1649 C CA . GLU B 1 114 ? 17.272 32.558 11.867 1.00 21.00 106 GLU B CA 1
ATOM 1650 C C . GLU B 1 114 ? 16.153 31.516 12.004 1.00 21.36 106 GLU B C 1
ATOM 1651 O O . GLU B 1 114 ? 15.173 31.565 11.247 1.00 19.66 106 GLU B O 1
ATOM 1657 N N . ALA B 1 115 ? 16.277 30.598 12.969 1.00 19.27 107 ALA B N 1
ATOM 1658 C CA . ALA B 1 115 ? 15.260 29.556 13.195 1.00 19.35 107 ALA B CA 1
ATOM 1659 C C . ALA B 1 115 ? 13.917 30.137 13.593 1.00 20.79 107 ALA B C 1
ATOM 1660 O O . ALA B 1 115 ? 12.871 29.733 13.057 1.00 18.78 107 ALA B O 1
ATOM 1662 N N . PHE B 1 116 ? 13.931 31.073 14.548 1.00 19.37 108 PHE B N 1
ATOM 1663 C CA . PHE B 1 116 ? 12.723 31.728 14.963 1.00 20.26 108 PHE B CA 1
ATOM 1664 C C . PHE B 1 116 ? 12.008 32.430 13.802 1.00 20.55 108 PHE B C 1
ATOM 1665 O O . PHE B 1 116 ? 10.772 32.344 13.690 1.00 20.00 108 PHE B O 1
ATOM 1673 N N . GLU B 1 117 ? 12.771 33.099 12.944 1.00 22.82 109 GLU B N 1
ATOM 1674 C CA . GLU B 1 117 ? 12.196 33.807 11.785 1.00 23.87 109 GLU B CA 1
ATOM 1675 C C . GLU B 1 117 ? 11.645 32.815 10.781 1.00 23.24 109 GLU B C 1
ATOM 1676 O O . GLU B 1 117 ? 10.545 33.010 10.268 1.00 24.76 109 GLU B O 1
ATOM 1682 N N . GLU B 1 118 ? 12.366 31.722 10.543 1.00 22.35 110 GLU B N 1
ATOM 1683 C CA . GLU B 1 118 ? 11.881 30.623 9.687 1.00 22.50 110 GLU B CA 1
ATOM 1684 C C . GLU B 1 118 ? 10.549 30.023 10.153 1.00 24.41 110 GLU B C 1
ATOM 1685 O O . GLU B 1 118 ? 9.649 29.821 9.341 1.00 20.02 110 GLU B O 1
ATOM 1691 N N . PHE B 1 119 ? 10.404 29.724 11.452 1.00 21.68 111 PHE B N 1
ATOM 1692 C CA . PHE B 1 119 ? 9.141 29.142 11.941 1.00 23.73 111 PHE B CA 1
ATOM 1693 C C . PHE B 1 119 ? 8.023 30.167 12.188 1.00 23.64 111 PHE B C 1
ATOM 1694 O O . PHE B 1 119 ? 6.884 29.786 12.389 1.00 23.51 111 PHE B O 1
ATOM 1702 N N . SER B 1 120 ? 8.362 31.444 12.177 1.00 25.16 112 SER B N 1
ATOM 1703 C CA . SER B 1 120 ? 7.401 32.543 12.289 1.00 27.95 112 SER B CA 1
ATOM 1704 C C . SER B 1 120 ? 6.759 32.860 10.930 1.00 31.10 112 SER B C 1
ATOM 1705 O O . SER B 1 120 ? 5.734 33.494 10.891 1.00 34.71 112 SER B O 1
ATOM 1708 N N . LYS B 1 121 ? 7.386 32.435 9.845 1.00 35.69 113 LYS B N 1
ATOM 1709 C CA . LYS B 1 121 ? 6.776 32.449 8.507 1.00 41.72 113 LYS B CA 1
ATOM 1710 C C . LYS B 1 121 ? 5.536 31.553 8.513 1.00 43.77 113 LYS B C 1
ATOM 1711 O O . LYS B 1 121 ? 4.593 31.779 7.761 1.00 50.72 113 LYS B O 1
ATOM 1717 N N . SER C 1 10 ? 41.382 11.049 52.284 1.00 59.16 2 SER C N 1
ATOM 1718 C CA . SER C 1 10 ? 41.093 9.741 51.627 1.00 54.66 2 SER C CA 1
ATOM 1719 C C . SER C 1 10 ? 39.591 9.457 51.439 1.00 49.03 2 SER C C 1
ATOM 1720 O O . SER C 1 10 ? 39.241 8.404 50.934 1.00 46.64 2 SER C O 1
ATOM 1723 N N . ASP C 1 11 ? 38.709 10.385 51.825 1.00 44.62 3 ASP C N 1
ATOM 1724 C CA . ASP C 1 11 ? 37.258 10.226 51.622 1.00 40.39 3 ASP C CA 1
ATOM 1725 C C . ASP C 1 11 ? 36.633 11.334 50.716 1.00 33.64 3 ASP C C 1
ATOM 1726 O O . ASP C 1 11 ? 35.455 11.691 50.858 1.00 32.35 3 ASP C O 1
ATOM 1731 N N . LYS C 1 12 ? 37.422 11.867 49.797 1.00 30.27 4 LYS C N 1
ATOM 1732 C CA . LYS C 1 12 ? 36.972 12.948 48.903 1.00 29.79 4 LYS C CA 1
ATOM 1733 C C . LYS C 1 12 ? 35.644 12.658 48.203 1.00 26.47 4 LYS C C 1
ATOM 1734 O O . LYS C 1 12 ? 34.713 13.465 48.248 1.00 24.85 4 LYS C O 1
ATOM 1740 N N . PHE C 1 13 ? 35.548 11.487 47.578 1.00 23.85 5 PHE C N 1
ATOM 1741 C CA . PHE C 1 13 ? 34.366 11.164 46.754 1.00 24.80 5 PHE C CA 1
ATOM 1742 C C . PHE C 1 13 ? 33.200 10.648 47.567 1.00 27.06 5 PHE C C 1
ATOM 1743 O O . PHE C 1 13 ? 32.038 10.783 47.146 1.00 25.13 5 PHE C O 1
ATOM 1751 N N . SER C 1 14 ? 33.482 10.053 48.732 1.00 26.92 6 SER C N 1
ATOM 1752 C CA . SER C 1 14 ? 32.402 9.715 49.651 1.00 28.50 6 SER C CA 1
ATOM 1753 C C . SER C 1 14 ? 31.687 10.983 50.070 1.00 25.62 6 SER C C 1
ATOM 1754 O O . SER C 1 14 ? 30.453 11.036 50.069 1.00 27.79 6 SER C O 1
ATOM 1757 N N . HIS C 1 15 ? 32.453 12.012 50.390 1.00 25.87 7 HIS C N 1
ATOM 1758 C CA . HIS C 1 15 ? 31.911 13.294 50.808 1.00 30.70 7 HIS C CA 1
ATOM 1759 C C . HIS C 1 15 ? 31.157 13.993 49.659 1.00 28.78 7 HIS C C 1
ATOM 1760 O O . HIS C 1 15 ? 30.052 14.517 49.844 1.00 27.35 7 HIS C O 1
ATOM 1767 N N . ILE C 1 16 ? 31.719 13.955 48.452 1.00 26.79 8 ILE C N 1
ATOM 1768 C CA . ILE C 1 16 ? 31.049 14.580 47.295 1.00 24.92 8 ILE C CA 1
ATOM 1769 C C . ILE C 1 16 ? 29.692 13.914 47.035 1.00 22.85 8 ILE C C 1
ATOM 1770 O O . ILE C 1 16 ? 28.687 14.601 46.903 1.00 24.66 8 ILE C O 1
ATOM 1775 N N . THR C 1 17 ? 29.661 12.589 46.974 1.00 22.72 9 THR C N 1
ATOM 1776 C CA . THR C 1 17 ? 28.437 11.850 46.670 1.00 24.78 9 THR C CA 1
ATOM 1777 C C . THR C 1 17 ? 27.377 11.957 47.790 1.00 26.24 9 THR C C 1
ATOM 1778 O O . THR C 1 17 ? 26.211 12.139 47.509 1.00 23.53 9 THR C O 1
ATOM 1782 N N . LYS C 1 18 ? 27.809 11.887 49.048 1.00 27.24 10 LYS C N 1
ATOM 1783 C CA . LYS C 1 18 ? 26.871 12.072 50.160 1.00 29.69 10 LYS C CA 1
ATOM 1784 C C . LYS C 1 18 ? 26.245 13.476 50.158 1.00 27.37 10 LYS C C 1
ATOM 1785 O O . LYS C 1 18 ? 25.049 13.613 50.362 1.00 27.58 10 LYS C O 1
ATOM 1791 N N . ASP C 1 19 ? 27.047 14.502 49.903 1.00 27.64 11 ASP C N 1
ATOM 1792 C CA . ASP C 1 19 ? 26.526 15.873 49.806 1.00 30.06 11 ASP C CA 1
ATOM 1793 C C . ASP C 1 19 ? 25.533 16.064 48.655 1.00 28.39 11 ASP C C 1
ATOM 1794 O O . ASP C 1 19 ? 24.539 16.773 48.799 1.00 28.66 11 ASP C O 1
ATOM 1799 N N . ILE C 1 20 ? 25.786 15.431 47.517 1.00 24.46 12 ILE C N 1
ATOM 1800 C CA . ILE C 1 20 ? 24.835 15.501 46.415 1.00 22.99 12 ILE C CA 1
ATOM 1801 C C . ILE C 1 20 ? 23.552 14.735 46.784 1.00 23.04 12 ILE C C 1
ATOM 1802 O O . ILE C 1 20 ? 22.438 15.214 46.539 1.00 22.21 12 ILE C O 1
ATOM 1807 N N . THR C 1 21 ? 23.709 13.547 47.376 1.00 22.32 13 THR C N 1
ATOM 1808 C CA . THR C 1 21 ? 22.545 12.732 47.763 1.00 23.68 13 THR C CA 1
ATOM 1809 C C . THR C 1 21 ? 21.619 13.504 48.723 1.00 24.09 13 THR C C 1
ATOM 1810 O O . THR C 1 21 ? 20.420 13.415 48.606 1.00 25.73 13 THR C O 1
ATOM 1814 N N . THR C 1 22 ? 22.186 14.256 49.663 1.00 25.29 14 THR C N 1
ATOM 1815 C CA . THR C 1 22 ? 21.389 15.122 50.580 1.00 26.02 14 THR C CA 1
ATOM 1816 C C . THR C 1 22 ? 20.489 16.100 49.823 1.00 26.11 14 THR C C 1
ATOM 1817 O O . THR C 1 22 ? 19.314 16.274 50.149 1.00 25.36 14 THR C O 1
ATOM 1821 N N . GLN C 1 23 ? 21.018 16.698 48.758 1.00 22.84 15 GLN C N 1
ATOM 1822 C CA . GLN C 1 23 ? 20.189 17.575 47.930 1.00 22.63 15 GLN C CA 1
ATOM 1823 C C . GLN C 1 23 ? 19.188 16.826 47.059 1.00 20.39 15 GLN C C 1
ATOM 1824 O O . GLN C 1 23 ? 18.039 17.273 46.910 1.00 22.78 15 GLN C O 1
ATOM 1830 N N . LEU C 1 24 ? 19.583 15.697 46.476 1.00 22.03 16 LEU C N 1
ATOM 1831 C CA . LEU C 1 24 ? 18.683 14.909 45.629 1.00 22.58 16 LEU C CA 1
ATOM 1832 C C . LEU C 1 24 ? 17.462 14.377 46.408 1.00 23.93 16 LEU C C 1
ATOM 1833 O O . LEU C 1 24 ? 16.364 14.261 45.843 1.00 21.15 16 LEU C O 1
ATOM 1838 N N . ALA C 1 25 ? 17.647 14.097 47.704 1.00 24.87 17 ALA C N 1
ATOM 1839 C CA . ALA C 1 25 ? 16.523 13.719 48.589 1.00 25.04 17 ALA C CA 1
ATOM 1840 C C . ALA C 1 25 ? 15.487 14.822 48.658 1.00 24.38 17 ALA C C 1
ATOM 1841 O O . ALA C 1 25 ? 14.276 14.568 48.686 1.00 26.26 17 ALA C O 1
ATOM 1843 N N . LYS C 1 26 ? 15.960 16.067 48.687 1.00 26.04 18 LYS C N 1
ATOM 1844 C CA . LYS C 1 26 ? 15.066 17.215 48.645 1.00 24.66 18 LYS C CA 1
ATOM 1845 C C . LYS C 1 26 ? 14.360 17.314 47.303 1.00 25.27 18 LYS C C 1
ATOM 1846 O O . LYS C 1 26 ? 13.153 17.597 47.257 1.00 23.31 18 LYS C O 1
ATOM 1852 N N . PHE C 1 27 ? 15.085 17.073 46.198 1.00 24.69 19 PHE C N 1
ATOM 1853 C CA . PHE C 1 27 ? 14.423 17.058 44.876 1.00 24.39 19 PHE C CA 1
ATOM 1854 C C . PHE C 1 27 ? 13.338 15.993 44.795 1.00 24.53 19 PHE C C 1
ATOM 1855 O O . PHE C 1 27 ? 12.300 16.234 44.204 1.00 24.49 19 PHE C O 1
ATOM 1863 N N . ARG C 1 28 ? 13.595 14.803 45.338 1.00 27.37 20 ARG C N 1
ATOM 1864 C CA . ARG C 1 28 ? 12.612 13.702 45.303 1.00 29.77 20 ARG C CA 1
ATOM 1865 C C . ARG C 1 28 ? 11.313 14.089 46.029 1.00 29.21 20 ARG C C 1
ATOM 1866 O O . ARG C 1 28 ? 10.224 13.780 45.560 1.00 30.17 20 ARG C O 1
ATOM 1874 N N . LYS C 1 29 ? 11.440 14.779 47.147 1.00 28.96 21 LYS C N 1
ATOM 1875 C CA . LYS C 1 29 ? 10.306 15.339 47.846 1.00 31.38 21 LYS C CA 1
ATOM 1876 C C . LYS C 1 29 ? 9.581 16.484 47.138 1.00 30.39 21 LYS C C 1
ATOM 1877 O O . LYS C 1 29 ? 8.376 16.483 47.069 1.00 29.36 21 LYS C O 1
ATOM 1883 N N . GLU C 1 30 ? 10.336 17.441 46.605 1.00 26.03 22 GLU C N 1
ATOM 1884 C CA . GLU C 1 30 ? 9.782 18.706 46.121 1.00 25.69 22 GLU C CA 1
ATOM 1885 C C . GLU C 1 30 ? 9.510 18.764 44.618 1.00 26.68 22 GLU C C 1
ATOM 1886 O O . GLU C 1 30 ? 8.712 19.569 44.189 1.00 23.95 22 GLU C O 1
ATOM 1892 N N . MET C 1 31 ? 10.176 17.910 43.839 1.00 27.70 23 MET C N 1
ATOM 1893 C CA A MET C 1 31 ? 9.943 17.784 42.395 0.60 29.00 23 MET C CA 1
ATOM 1894 C CA B MET C 1 31 ? 9.917 17.788 42.394 0.40 27.68 23 MET C CA 1
ATOM 1895 C C . MET C 1 31 ? 9.759 16.305 42.041 1.00 27.31 23 MET C C 1
ATOM 1896 O O . MET C 1 31 ? 10.517 15.758 41.229 1.00 24.58 23 MET C O 1
ATOM 1905 N N . PRO C 1 32 ? 8.771 15.641 42.648 1.00 27.59 24 PRO C N 1
ATOM 1906 C CA . PRO C 1 32 ? 8.681 14.191 42.460 1.00 27.19 24 PRO C CA 1
ATOM 1907 C C . PRO C 1 32 ? 8.420 13.765 41.012 1.00 27.25 24 PRO C C 1
ATOM 1908 O O . PRO C 1 32 ? 8.888 12.706 40.602 1.00 29.49 24 PRO C O 1
ATOM 1912 N N . GLU C 1 33 ? 7.701 14.572 40.245 1.00 26.86 25 GLU C N 1
ATOM 1913 C CA . GLU C 1 33 ? 7.419 14.200 38.861 1.00 28.83 25 GLU C CA 1
ATOM 1914 C C . GLU C 1 33 ? 8.713 14.221 38.019 1.00 25.66 25 GLU C C 1
ATOM 1915 O O . GLU C 1 33 ? 8.962 13.339 37.182 1.00 23.02 25 GLU C O 1
ATOM 1921 N N . LEU C 1 34 ? 9.543 15.224 38.272 1.00 24.84 26 LEU C N 1
ATOM 1922 C CA . LEU C 1 34 ? 10.815 15.364 37.557 1.00 24.21 26 LEU C CA 1
ATOM 1923 C C . LEU C 1 34 ? 11.726 14.190 37.916 1.00 22.17 26 LEU C C 1
ATOM 1924 O O . LEU C 1 34 ? 12.260 13.526 37.037 1.00 21.58 26 LEU C O 1
ATOM 1929 N N . MET C 1 35 ? 11.844 13.900 39.204 1.00 22.07 27 MET C N 1
ATOM 1930 C CA . MET C 1 35 ? 12.740 12.842 39.658 1.00 23.42 27 MET C CA 1
ATOM 1931 C C . MET C 1 35 ? 12.246 11.454 39.248 1.00 23.93 27 MET C C 1
ATOM 1932 O O . MET C 1 35 ? 13.061 10.586 38.933 1.00 23.23 27 MET C O 1
ATOM 1937 N N . THR C 1 36 ? 10.927 11.252 39.202 1.00 24.03 28 THR C N 1
ATOM 1938 C CA . THR C 1 36 ? 10.386 9.994 38.703 1.00 25.07 28 THR C CA 1
ATOM 1939 C C . THR C 1 36 ? 10.701 9.802 37.225 1.00 23.01 28 THR C C 1
ATOM 1940 O O . THR C 1 36 ? 11.092 8.733 36.805 1.00 22.45 28 THR C O 1
ATOM 1944 N N . GLY C 1 37 ? 10.510 10.852 36.444 1.00 22.16 29 GLY C N 1
ATOM 1945 C CA . GLY C 1 37 ? 10.849 10.830 35.016 1.00 22.73 29 GLY C CA 1
ATOM 1946 C C . GLY C 1 37 ? 12.320 10.550 34.804 1.00 22.22 29 GLY C C 1
ATOM 1947 O O . GLY C 1 37 ? 12.689 9.686 34.009 1.00 19.96 29 GLY C O 1
ATOM 1948 N N . PHE C 1 38 ? 13.169 11.258 35.545 1.00 21.27 30 PHE C N 1
ATOM 1949 C CA . PHE C 1 38 ? 14.602 11.018 35.454 1.00 22.22 30 PHE C CA 1
ATOM 1950 C C . PHE C 1 38 ? 14.975 9.569 35.805 1.00 23.32 30 PHE C C 1
ATOM 1951 O O . PHE C 1 38 ? 15.777 8.948 35.092 1.00 22.75 30 PHE C O 1
ATOM 1959 N N . SER C 1 39 ? 14.440 9.055 36.920 1.00 22.86 31 SER C N 1
ATOM 1960 C CA . SER C 1 39 ? 14.690 7.661 37.315 1.00 23.71 31 SER C CA 1
ATOM 1961 C C . SER C 1 39 ? 14.251 6.700 36.235 1.00 23.83 31 SER C C 1
ATOM 1962 O O . SER C 1 39 ? 14.921 5.701 36.033 1.00 23.30 31 SER C O 1
ATOM 1965 N N . SER C 1 40 ? 13.109 6.960 35.594 1.00 23.11 32 SER C N 1
ATOM 1966 C CA . SER C 1 40 ? 12.619 6.071 34.532 1.00 25.36 32 SER C CA 1
ATOM 1967 C C . SER C 1 40 ? 13.570 6.057 33.350 1.00 21.88 32 SER C C 1
ATOM 1968 O O . SER C 1 40 ? 13.887 4.995 32.823 1.00 20.83 32 SER C O 1
ATOM 1971 N N . LEU C 1 41 ? 14.055 7.232 32.970 1.00 19.73 33 LEU C N 1
ATOM 1972 C CA . LEU C 1 41 ? 15.114 7.312 31.948 1.00 20.44 33 LEU C CA 1
ATOM 1973 C C . LEU C 1 41 ? 16.365 6.544 32.386 1.00 19.50 33 LEU C C 1
ATOM 1974 O O . LEU C 1 41 ? 16.894 5.743 31.614 1.00 21.32 33 LEU C O 1
ATOM 1979 N N . ALA C 1 42 ? 16.839 6.770 33.605 1.00 19.55 34 ALA C N 1
ATOM 1980 C CA . ALA C 1 42 ? 18.053 6.101 34.083 1.00 21.75 34 ALA C CA 1
ATOM 1981 C C . ALA C 1 42 ? 17.922 4.576 34.097 1.00 22.33 34 ALA C C 1
ATOM 1982 O O . ALA C 1 42 ? 18.834 3.861 33.681 1.00 23.45 34 ALA C O 1
ATOM 1984 N N . GLN C 1 43 ? 16.778 4.082 34.550 1.00 25.31 35 GLN C N 1
ATOM 1985 C CA . GLN C 1 43 ? 16.555 2.635 34.602 1.00 25.64 35 GLN C CA 1
ATOM 1986 C C . GLN C 1 43 ? 16.487 2.017 33.214 1.00 24.60 35 GLN C C 1
ATOM 1987 O O . GLN C 1 43 ? 17.051 0.948 32.967 1.00 24.66 35 GLN C O 1
ATOM 1993 N N . ALA C 1 44 ? 15.821 2.698 32.301 1.00 21.02 36 ALA C N 1
ATOM 1994 C CA . ALA C 1 44 ? 15.727 2.222 30.923 1.00 22.77 36 ALA C CA 1
ATOM 1995 C C . ALA C 1 44 ? 17.079 2.231 30.225 1.00 22.42 36 ALA C C 1
ATOM 1996 O O . ALA C 1 44 ? 17.405 1.292 29.520 1.00 21.99 36 ALA C O 1
ATOM 1998 N N . ALA C 1 45 ? 17.899 3.252 30.495 1.00 20.10 37 ALA C N 1
ATOM 1999 C CA . ALA C 1 45 ? 19.206 3.332 29.890 1.00 18.69 37 ALA C CA 1
ATOM 2000 C C . ALA C 1 45 ? 20.193 2.281 30.386 1.00 18.50 37 ALA C C 1
ATOM 2001 O O . ALA C 1 45 ? 20.987 1.771 29.591 1.00 20.81 37 ALA C O 1
ATOM 2003 N N . THR C 1 46 ? 20.157 1.962 31.674 1.00 20.20 38 THR C N 1
ATOM 2004 C CA . THR C 1 46 ? 21.150 1.095 32.308 1.00 22.86 38 THR C CA 1
ATOM 2005 C C . THR C 1 46 ? 20.744 -0.380 32.452 1.00 24.70 38 THR C C 1
ATOM 2006 O O . THR C 1 46 ? 21.543 -1.181 32.924 1.00 25.34 38 THR C O 1
ATOM 2010 N N . LYS C 1 47 ? 19.542 -0.746 32.036 1.00 25.33 39 LYS C N 1
ATOM 2011 C CA . LYS C 1 47 ? 19.108 -2.137 32.180 1.00 29.79 39 LYS C CA 1
ATOM 2012 C C . LYS C 1 47 ? 19.929 -3.097 31.312 1.00 27.97 39 LYS C C 1
ATOM 2013 O O . LYS C 1 47 ? 20.425 -2.723 30.238 1.00 25.00 39 LYS C O 1
ATOM 2019 N N . ASP C 1 48 ? 20.044 -4.330 31.770 1.00 25.71 40 ASP C N 1
ATOM 2020 C CA . ASP C 1 48 ? 20.737 -5.378 31.029 1.00 29.09 40 ASP C CA 1
ATOM 2021 C C . ASP C 1 48 ? 20.084 -5.620 29.675 1.00 24.93 40 ASP C C 1
ATOM 2022 O O . ASP C 1 48 ? 18.874 -5.687 29.565 1.00 25.98 40 ASP C O 1
ATOM 2027 N N . GLY C 1 49 ? 20.897 -5.712 28.655 1.00 22.73 41 GLY C N 1
ATOM 2028 C CA . GLY C 1 49 ? 20.407 -6.003 27.314 1.00 23.23 41 GLY C CA 1
ATOM 2029 C C . GLY C 1 49 ? 21.530 -6.607 26.527 1.00 22.25 41 GLY C C 1
ATOM 2030 O O . GLY C 1 49 ? 22.253 -7.444 27.042 1.00 22.43 41 GLY C O 1
ATOM 2031 N N . ALA C 1 50 ? 21.680 -6.202 25.270 1.00 21.84 42 ALA C N 1
ATOM 2032 C CA . ALA C 1 50 ? 22.821 -6.634 24.476 1.00 21.55 42 ALA C CA 1
ATOM 2033 C C . ALA C 1 50 ? 24.104 -6.215 25.160 1.00 21.22 42 ALA C C 1
ATOM 2034 O O . ALA C 1 50 ? 25.122 -6.887 25.051 1.00 23.20 42 ALA C O 1
ATOM 2036 N N . LEU C 1 51 ? 24.073 -5.094 25.879 1.00 19.07 43 LEU C N 1
ATOM 2037 C CA . LEU C 1 51 ? 25.230 -4.727 26.705 1.00 19.40 43 LEU C CA 1
ATOM 2038 C C . LEU C 1 51 ? 24.863 -4.996 28.147 1.00 19.57 43 LEU C C 1
ATOM 2039 O O . LEU C 1 51 ? 23.757 -4.694 28.566 1.00 18.88 43 LEU C O 1
ATOM 2044 N N . ASP C 1 52 ? 25.743 -5.613 28.912 1.00 20.00 44 ASP C N 1
ATOM 2045 C CA . ASP C 1 52 ? 25.376 -5.872 30.316 1.00 21.98 44 ASP C CA 1
ATOM 2046 C C . ASP C 1 52 ? 25.520 -4.620 31.156 1.00 19.97 44 ASP C C 1
ATOM 2047 O O . ASP C 1 52 ? 26.034 -3.599 30.689 1.00 17.66 44 ASP C O 1
ATOM 2052 N N . LYS C 1 53 ? 25.008 -4.655 32.376 1.00 20.42 45 LYS C N 1
ATOM 2053 C CA . LYS C 1 53 ? 25.000 -3.462 33.221 1.00 22.15 45 LYS C CA 1
ATOM 2054 C C . LYS C 1 53 ? 26.406 -2.922 33.468 1.00 21.22 45 LYS C C 1
ATOM 2055 O O . LYS C 1 53 ? 26.610 -1.697 33.477 1.00 19.63 45 LYS C O 1
ATOM 2061 N N . LYS C 1 54 ? 27.361 -3.804 33.699 1.00 19.65 46 LYS C N 1
ATOM 2062 C CA . LYS C 1 54 ? 28.738 -3.382 33.954 1.00 20.40 46 LYS C CA 1
ATOM 2063 C C . LYS C 1 54 ? 29.309 -2.614 32.739 1.00 18.69 46 LYS C C 1
ATOM 2064 O O . LYS C 1 54 ? 29.942 -1.575 32.900 1.00 18.92 46 LYS C O 1
ATOM 2070 N N . THR C 1 55 ? 29.091 -3.138 31.553 1.00 17.58 47 THR C N 1
ATOM 2071 C CA . THR C 1 55 ? 29.521 -2.483 30.317 1.00 17.18 47 THR C CA 1
ATOM 2072 C C . THR C 1 55 ? 28.892 -1.102 30.160 1.00 17.57 47 THR C C 1
ATOM 2073 O O . THR C 1 55 ? 29.592 -0.150 29.824 1.00 16.06 47 THR C O 1
ATOM 2077 N N . LYS C 1 56 ? 27.589 -1.000 30.411 1.00 16.54 48 LYS C N 1
ATOM 2078 C CA . LYS C 1 56 ? 26.899 0.297 30.395 1.00 17.26 48 LYS C CA 1
ATOM 2079 C C . LYS C 1 56 ? 27.456 1.260 31.427 1.00 16.05 48 LYS C C 1
ATOM 2080 O O . LYS C 1 56 ? 27.623 2.445 31.133 1.00 14.88 48 LYS C O 1
ATOM 2086 N N . GLU C 1 57 ? 27.829 0.773 32.608 1.00 17.18 49 GLU C N 1
ATOM 2087 C CA . GLU C 1 57 ? 28.457 1.650 33.603 1.00 18.09 49 GLU C CA 1
ATOM 2088 C C . GLU C 1 57 ? 29.864 2.093 33.232 1.00 16.28 49 GLU C C 1
ATOM 2089 O O . GLU C 1 57 ? 30.263 3.187 33.625 1.00 15.54 49 GLU C O 1
ATOM 2095 N N . LEU C 1 58 ? 30.598 1.262 32.507 1.00 15.03 50 LEU C N 1
ATOM 2096 C CA . LEU C 1 58 ? 31.871 1.676 31.936 1.00 15.90 50 LEU C CA 1
ATOM 2097 C C . LEU C 1 58 ? 31.679 2.832 30.941 1.00 15.78 50 LEU C C 1
ATOM 2098 O O . LEU C 1 58 ? 32.441 3.788 30.936 1.00 14.64 50 LEU C O 1
ATOM 2103 N N . ILE C 1 59 ? 30.646 2.747 30.122 1.00 16.33 51 ILE C N 1
ATOM 2104 C CA . ILE C 1 59 ? 30.285 3.846 29.234 1.00 15.80 51 ILE C CA 1
ATOM 2105 C C . ILE C 1 59 ? 29.918 5.094 30.010 1.00 15.85 51 ILE C C 1
ATOM 2106 O O . ILE C 1 59 ? 30.413 6.179 29.693 1.00 15.67 51 ILE C O 1
ATOM 2111 N N . ALA C 1 60 ? 29.115 4.947 31.060 1.00 14.69 52 ALA C N 1
ATOM 2112 C CA . ALA C 1 60 ? 28.770 6.079 31.931 1.00 15.52 52 ALA C CA 1
ATOM 2113 C C . ALA C 1 60 ? 30.017 6.714 32.531 1.00 16.06 52 ALA C C 1
ATOM 2114 O O . ALA C 1 60 ? 30.113 7.941 32.603 1.00 14.33 52 ALA C O 1
ATOM 2116 N N . MET C 1 61 ? 30.989 5.896 32.931 1.00 14.82 53 MET C N 1
ATOM 2117 C CA . MET C 1 61 ? 32.218 6.443 33.515 1.00 16.90 53 MET C CA 1
ATOM 2118 C C . MET C 1 61 ? 33.004 7.249 32.474 1.00 15.79 53 MET C C 1
ATOM 2119 O O . MET C 1 61 ? 33.548 8.304 32.793 1.00 14.45 53 MET C O 1
ATOM 2124 N N . ALA C 1 62 ? 33.135 6.713 31.266 1.00 14.74 54 ALA C N 1
ATOM 2125 C CA . ALA C 1 62 ? 33.802 7.455 30.192 1.00 14.65 54 ALA C CA 1
ATOM 2126 C C . ALA C 1 62 ? 33.161 8.813 29.953 1.00 13.86 54 ALA C C 1
ATOM 2127 O O . ALA C 1 62 ? 33.887 9.806 29.803 1.00 13.43 54 ALA C O 1
ATOM 2129 N N . LEU C 1 63 ? 31.834 8.842 29.913 1.00 14.07 55 LEU C N 1
ATOM 2130 C CA . LEU C 1 63 ? 31.064 10.064 29.738 1.00 14.77 55 LEU C CA 1
ATOM 2131 C C . LEU C 1 63 ? 31.249 11.016 30.905 1.00 14.51 55 LEU C C 1
ATOM 2132 O O . LEU C 1 63 ? 31.352 12.224 30.705 1.00 15.10 55 LEU C O 1
ATOM 2137 N N . ALA C 1 64 ? 31.290 10.478 32.118 1.00 13.98 56 ALA C N 1
ATOM 2138 C CA . ALA C 1 64 ? 31.522 11.301 33.301 1.00 14.10 56 ALA C CA 1
ATOM 2139 C C . ALA C 1 64 ? 32.883 12.005 33.267 1.00 13.15 56 ALA C C 1
ATOM 2140 O O . ALA C 1 64 ? 33.018 13.156 33.712 1.00 11.99 56 ALA C O 1
ATOM 2142 N N . VAL C 1 65 ? 33.895 11.290 32.779 1.00 12.51 57 VAL C N 1
ATOM 2143 C CA . VAL C 1 65 ? 35.237 11.838 32.610 1.00 12.56 57 VAL C CA 1
ATOM 2144 C C . VAL C 1 65 ? 35.213 12.903 31.519 1.00 13.20 57 VAL C C 1
ATOM 2145 O O . VAL C 1 65 ? 35.733 14.028 31.717 1.00 12.91 57 VAL C O 1
ATOM 2149 N N . ALA C 1 66 ? 34.620 12.564 30.373 1.00 14.31 58 ALA C N 1
ATOM 2150 C CA . ALA C 1 66 ? 34.510 13.527 29.281 1.00 15.11 58 ALA C CA 1
ATOM 2151 C C . ALA C 1 66 ? 33.752 14.777 29.670 1.00 16.27 58 ALA C C 1
ATOM 2152 O O . ALA C 1 66 ? 34.103 15.856 29.236 1.00 16.77 58 ALA C O 1
ATOM 2154 N N . LYS C 1 67 ? 32.745 14.646 30.512 1.00 17.04 59 LYS C N 1
ATOM 2155 C CA . LYS C 1 67 ? 31.983 15.806 31.009 1.00 17.94 59 LYS C CA 1
ATOM 2156 C C . LYS C 1 67 ? 32.654 16.502 32.209 1.00 17.23 59 LYS C C 1
ATOM 2157 O O . LYS C 1 67 ? 32.095 17.446 32.731 1.00 17.37 59 LYS C O 1
ATOM 2163 N N . GLN C 1 68 ? 33.758 15.959 32.704 1.00 15.85 60 GLN C N 1
ATOM 2164 C CA . GLN C 1 68 ? 34.529 16.584 33.772 1.00 16.83 60 GLN C CA 1
ATOM 2165 C C . GLN C 1 68 ? 33.657 16.824 35.009 1.00 16.95 60 GLN C C 1
ATOM 2166 O O . GLN C 1 68 ? 33.717 17.902 35.622 1.00 16.84 60 GLN C O 1
ATOM 2172 N N . CYS C 1 69 ? 32.900 15.789 35.386 1.00 17.13 61 CYS C N 1
ATOM 2173 C CA A CYS C 1 69 ? 31.869 15.890 36.434 0.20 17.59 61 CYS C CA 1
ATOM 2174 C CA B CYS C 1 69 ? 31.904 15.909 36.436 0.80 18.96 61 CYS C CA 1
ATOM 2175 C C . CYS C 1 69 ? 32.282 15.050 37.658 1.00 18.69 61 CYS C C 1
ATOM 2176 O O . CYS C 1 69 ? 32.089 13.855 37.653 1.00 17.59 61 CYS C O 1
ATOM 2181 N N . PRO C 1 70 ? 32.856 15.680 38.696 1.00 19.77 62 PRO C N 1
ATOM 2182 C CA . PRO C 1 70 ? 33.323 14.911 39.859 1.00 21.52 62 PRO C CA 1
ATOM 2183 C C . PRO C 1 70 ? 32.218 14.104 40.519 1.00 19.66 62 PRO C C 1
ATOM 2184 O O . PRO C 1 70 ? 32.430 12.982 40.933 1.00 20.74 62 PRO C O 1
ATOM 2188 N N . GLY C 1 71 ? 31.026 14.674 40.585 1.00 18.80 63 GLY C N 1
ATOM 2189 C CA . GLY C 1 71 ? 29.871 13.976 41.114 1.00 18.17 63 GLY C CA 1
ATOM 2190 C C . GLY C 1 71 ? 29.525 12.718 40.386 1.00 17.46 63 GLY C C 1
ATOM 2191 O O . GLY C 1 71 ? 29.347 11.649 41.008 1.00 17.49 63 GLY C O 1
ATOM 2192 N N . CYS C 1 72 ? 29.410 12.817 39.058 1.00 16.83 64 CYS C N 1
ATOM 2193 C CA A CYS C 1 72 ? 29.172 11.663 38.215 0.20 15.96 64 CYS C CA 1
ATOM 2194 C CA B CYS C 1 72 ? 29.128 11.628 38.263 0.80 17.24 64 CYS C CA 1
ATOM 2195 C C . CYS C 1 72 ? 30.285 10.640 38.400 1.00 16.47 64 CYS C C 1
ATOM 2196 O O . CYS C 1 72 ? 30.042 9.440 38.434 1.00 16.43 64 CYS C O 1
ATOM 2201 N N . ILE C 1 73 ? 31.528 11.133 38.436 1.00 15.59 65 ILE C N 1
ATOM 2202 C CA . ILE C 1 73 ? 32.689 10.235 38.567 1.00 16.58 65 ILE C CA 1
ATOM 2203 C C . ILE C 1 73 ? 32.543 9.428 39.880 1.00 16.84 65 ILE C C 1
ATOM 2204 O O . ILE C 1 73 ? 32.746 8.209 39.903 1.00 16.76 65 ILE C O 1
ATOM 2209 N N . GLY C 1 74 ? 32.163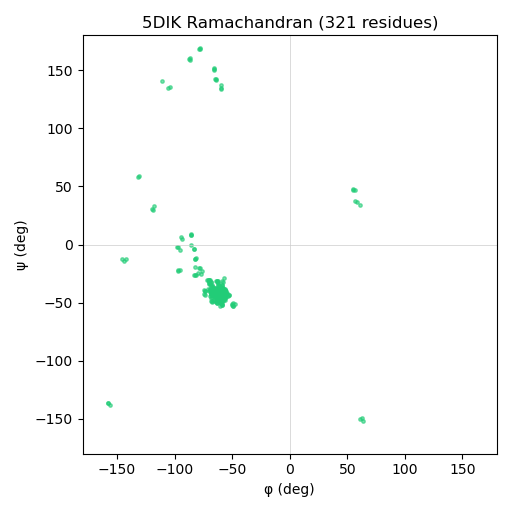 10.121 40.943 1.00 17.29 66 GLY C N 1
ATOM 2210 C CA . GLY C 1 74 ? 31.986 9.475 42.228 1.00 17.72 66 GLY C CA 1
ATOM 2211 C C . GLY C 1 74 ? 30.895 8.434 42.239 1.00 18.22 66 GLY C C 1
ATOM 2212 O O . GLY C 1 74 ? 31.137 7.292 42.658 1.00 21.00 66 GLY C O 1
ATOM 2213 N N . PHE C 1 75 ? 29.703 8.788 41.745 1.00 17.83 67 PHE C N 1
ATOM 2214 C CA . PHE C 1 75 ? 28.583 7.832 41.695 1.00 18.40 67 PHE C CA 1
ATOM 2215 C C . PHE C 1 75 ? 28.854 6.645 40.801 1.00 18.41 67 PHE C C 1
ATOM 2216 O O . PHE C 1 75 ? 28.633 5.517 41.207 1.00 18.15 67 PHE C O 1
ATOM 2224 N N . HIS C 1 76 ? 29.405 6.882 39.610 1.00 19.66 68 HIS C N 1
ATOM 2225 C CA . HIS C 1 76 ? 29.646 5.767 38.680 1.00 19.44 68 HIS C CA 1
ATOM 2226 C C . HIS C 1 76 ? 30.804 4.863 39.140 1.00 20.87 68 HIS C C 1
ATOM 2227 O O . HIS C 1 76 ? 30.768 3.677 38.876 1.00 19.51 68 HIS C O 1
ATOM 2234 N N . SER C 1 77 ? 31.797 5.425 39.837 1.00 20.62 69 SER C N 1
ATOM 2235 C CA . SER C 1 77 ? 32.879 4.642 40.473 1.00 23.61 69 SER C CA 1
ATOM 2236 C C . SER C 1 77 ? 32.321 3.647 41.495 1.00 22.47 69 SER C C 1
ATOM 2237 O O . SER C 1 77 ? 32.672 2.474 41.513 1.00 22.77 69 SER C O 1
ATOM 2240 N N . GLN C 1 78 ? 31.457 4.173 42.340 1.00 23.29 70 GLN C N 1
ATOM 2241 C CA . GLN C 1 78 ? 30.795 3.394 43.369 1.00 25.29 70 GLN C CA 1
ATOM 2242 C C . GLN C 1 78 ? 29.971 2.257 42.750 1.00 23.01 70 GLN C C 1
ATOM 2243 O O . GLN C 1 78 ? 30.045 1.090 43.187 1.00 22.56 70 GLN C O 1
ATOM 2249 N N . THR C 1 79 ? 29.239 2.556 41.690 1.00 21.64 71 THR C N 1
ATOM 2250 C CA . THR C 1 79 ? 28.479 1.536 41.000 1.00 20.62 71 THR C CA 1
ATOM 2251 C C . THR C 1 79 ? 29.394 0.498 40.323 1.00 20.83 71 THR C C 1
ATOM 2252 O O . THR C 1 79 ? 29.091 -0.694 40.323 1.00 21.35 71 THR C O 1
ATOM 2256 N N . LEU C 1 80 ? 30.484 0.937 39.704 1.00 19.83 72 LEU C N 1
ATOM 2257 C CA . LEU C 1 80 ? 31.423 -0.002 39.080 1.00 20.42 72 LEU C CA 1
ATOM 2258 C C . LEU C 1 80 ? 31.969 -1.020 40.111 1.00 20.81 72 LEU C C 1
ATOM 2259 O O . LEU C 1 80 ? 32.105 -2.208 39.802 1.00 22.67 72 LEU C O 1
ATOM 2264 N N . VAL C 1 81 ? 32.252 -0.555 41.310 1.00 21.39 73 VAL C N 1
ATOM 2265 C CA . VAL C 1 81 ? 32.714 -1.456 42.373 1.00 24.12 73 VAL C CA 1
ATOM 2266 C C . VAL C 1 81 ? 31.603 -2.455 42.708 1.00 23.83 73 VAL C C 1
ATOM 2267 O O . VAL C 1 81 ? 31.828 -3.650 42.769 1.00 20.53 73 VAL C O 1
ATOM 2271 N N . LYS C 1 82 ? 30.391 -1.952 42.869 1.00 26.00 74 LYS C N 1
ATOM 2272 C CA . LYS C 1 82 ? 29.240 -2.824 43.112 1.00 28.56 74 LYS C CA 1
ATOM 2273 C C . LYS C 1 82 ? 29.036 -3.868 42.010 1.00 28.21 74 LYS C C 1
ATOM 2274 O O . LYS C 1 82 ? 28.674 -5.001 42.295 1.00 24.37 74 LYS C O 1
ATOM 2280 N N . LEU C 1 83 ? 29.263 -3.489 40.755 1.00 24.94 75 LEU C N 1
ATOM 2281 C CA . LEU C 1 83 ? 29.089 -4.398 39.622 1.00 25.60 75 LEU C CA 1
ATOM 2282 C C . LEU C 1 83 ? 30.331 -5.250 39.350 1.00 26.25 75 LEU C C 1
ATOM 2283 O O . LEU C 1 83 ? 30.390 -5.918 38.334 1.00 27.96 75 LEU C O 1
ATOM 2288 N N . GLN C 1 84 ? 31.313 -5.206 40.256 1.00 27.07 76 GLN C N 1
ATOM 2289 C CA . GLN C 1 84 ? 32.557 -5.986 40.165 1.00 29.08 76 GLN C CA 1
ATOM 2290 C C . GLN C 1 84 ? 33.350 -5.755 38.863 1.00 26.07 76 GLN C C 1
ATOM 2291 O O . GLN C 1 84 ? 33.975 -6.666 38.307 1.00 23.62 76 GLN C O 1
ATOM 2297 N N . ALA C 1 85 ? 33.360 -4.506 38.396 1.00 24.97 77 ALA C N 1
ATOM 2298 C CA . ALA C 1 85 ? 34.260 -4.119 37.323 1.00 24.46 77 ALA C CA 1
ATOM 2299 C C . ALA C 1 85 ? 35.688 -4.239 37.841 1.00 23.22 77 ALA C C 1
ATOM 2300 O O . ALA C 1 85 ? 35.968 -3.910 38.969 1.00 22.41 77 ALA C O 1
ATOM 2302 N N . THR C 1 86 ? 36.601 -4.676 36.985 1.00 22.57 78 THR C N 1
ATOM 2303 C CA . THR C 1 86 ? 37.998 -4.751 37.377 1.00 22.69 78 THR C CA 1
ATOM 2304 C C . THR C 1 86 ? 38.722 -3.432 37.119 1.00 22.31 78 THR C C 1
ATOM 2305 O O . THR C 1 86 ? 38.270 -2.572 36.330 1.00 19.84 78 THR C O 1
ATOM 2309 N N . ARG C 1 87 ? 39.836 -3.278 37.814 1.00 21.15 79 ARG C N 1
ATOM 2310 C CA . ARG C 1 87 ? 40.724 -2.164 37.625 1.00 22.25 79 ARG C CA 1
ATOM 2311 C C . ARG C 1 87 ? 41.126 -2.021 36.156 1.00 22.10 79 ARG C C 1
ATOM 2312 O O . ARG C 1 87 ? 41.150 -0.903 35.612 1.00 21.55 79 ARG C O 1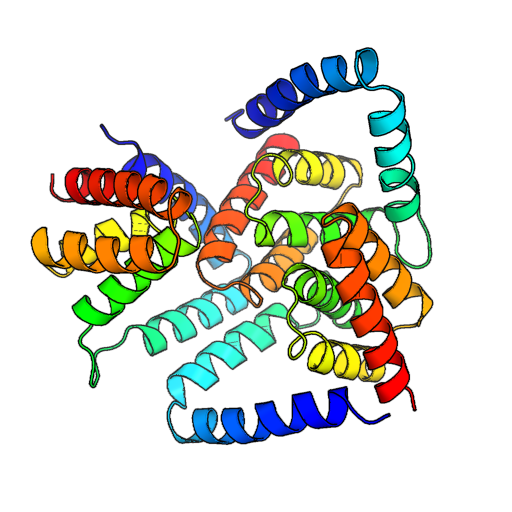
ATOM 2320 N N . GLU C 1 88 ? 41.462 -3.146 35.518 1.00 21.10 80 GLU C N 1
ATOM 2321 C CA . GLU C 1 88 ? 41.870 -3.127 34.115 1.00 21.35 80 GLU C CA 1
ATOM 2322 C C . GLU C 1 88 ? 40.741 -2.665 33.178 1.00 19.72 80 GLU C C 1
ATOM 2323 O O . GLU C 1 88 ? 41.015 -1.966 32.210 1.00 20.68 80 GLU C O 1
ATOM 2329 N N . GLU C 1 89 ? 39.505 -3.086 33.432 1.00 18.17 81 GLU C N 1
ATOM 2330 C CA . GLU C 1 89 ? 38.353 -2.613 32.654 1.00 19.68 81 GLU C CA 1
ATOM 2331 C C . GLU C 1 89 ? 38.208 -1.088 32.829 1.00 18.35 81 GLU C C 1
ATOM 2332 O O . GLU C 1 89 ? 38.022 -0.378 31.854 1.00 17.01 81 GLU C O 1
ATOM 2338 N N . LEU C 1 90 ? 38.337 -0.602 34.059 1.00 16.79 82 LEU C N 1
ATOM 2339 C CA . LEU C 1 90 ? 38.308 0.856 34.276 1.00 17.59 82 LEU C CA 1
ATOM 2340 C C . LEU C 1 90 ? 39.432 1.583 33.505 1.00 18.06 82 LEU C C 1
ATOM 2341 O O . LEU C 1 90 ? 39.167 2.552 32.778 1.00 17.35 82 LEU C O 1
ATOM 2346 N N . LEU C 1 91 ? 40.676 1.109 33.646 1.00 16.89 83 LEU C N 1
ATOM 2347 C CA . LEU C 1 91 ? 41.816 1.736 32.951 1.00 17.94 83 LEU C CA 1
ATOM 2348 C C . LEU C 1 91 ? 41.625 1.794 31.437 1.00 18.18 83 LEU C C 1
ATOM 2349 O O . LEU C 1 91 ? 41.907 2.804 30.806 1.00 16.21 83 LEU C O 1
ATOM 2354 N N . GLU C 1 92 ? 41.081 0.730 30.862 1.00 17.20 84 GLU C N 1
ATOM 2355 C CA . GLU C 1 92 ? 40.840 0.711 29.420 1.00 17.35 84 GLU C CA 1
ATOM 2356 C C . GLU C 1 92 ? 39.739 1.682 28.976 1.00 17.64 84 GLU C C 1
ATOM 2357 O O . GLU C 1 92 ? 39.837 2.315 27.900 1.00 16.44 84 GLU C O 1
ATOM 2363 N N . THR C 1 93 ? 38.718 1.831 29.802 1.00 16.30 85 THR C N 1
ATOM 2364 C CA . THR C 1 93 ? 37.677 2.829 29.547 1.00 16.34 85 THR C CA 1
ATOM 2365 C C . THR C 1 93 ? 38.235 4.265 29.663 1.00 15.64 85 THR C C 1
ATOM 2366 O O . THR C 1 93 ? 37.938 5.119 28.832 1.00 15.27 85 THR C O 1
ATOM 2370 N N . LEU C 1 94 ? 39.045 4.508 30.682 1.00 15.15 86 LEU C N 1
ATOM 2371 C CA . LEU C 1 94 ? 39.718 5.797 30.827 1.00 15.14 86 LEU C CA 1
ATOM 2372 C C . LEU C 1 94 ? 40.629 6.126 29.629 1.00 16.00 86 LEU C C 1
ATOM 2373 O O . LEU C 1 94 ? 40.720 7.291 29.197 1.00 15.03 86 LEU C O 1
ATOM 2378 N N . GLY C 1 95 ? 41.322 5.122 29.114 1.00 15.70 87 GLY C N 1
ATOM 2379 C CA . GLY C 1 95 ? 42.143 5.289 27.928 1.00 15.78 87 GLY C CA 1
ATOM 2380 C C . GLY C 1 95 ? 41.344 5.810 26.755 1.00 15.06 87 GLY C C 1
ATOM 2381 O O . GLY C 1 95 ? 41.813 6.676 25.989 1.00 14.75 87 GLY C O 1
ATOM 2382 N N . MET C 1 96 ? 40.127 5.304 26.586 1.00 15.73 88 MET C N 1
ATOM 2383 C CA . MET C 1 96 ? 39.264 5.794 25.507 1.00 16.65 88 MET C CA 1
ATOM 2384 C C . MET C 1 96 ? 38.866 7.265 25.723 1.00 15.95 88 MET C C 1
ATOM 2385 O O . MET C 1 96 ? 38.833 8.050 24.789 1.00 15.12 88 MET C O 1
ATOM 2390 N N . ALA C 1 97 ? 38.627 7.643 26.970 1.00 16.19 89 ALA C N 1
ATOM 2391 C CA . ALA C 1 97 ? 38.292 9.012 27.288 1.00 16.33 89 ALA C CA 1
ATOM 2392 C C . ALA C 1 97 ? 39.459 9.940 26.930 1.00 16.00 89 ALA C C 1
ATOM 2393 O O . ALA C 1 97 ? 39.239 11.029 26.417 1.00 15.96 89 ALA C O 1
ATOM 2395 N N . VAL C 1 98 ? 40.699 9.513 27.191 1.00 14.98 90 VAL C N 1
ATOM 2396 C CA . VAL C 1 98 ? 41.876 10.337 26.912 1.00 14.68 90 VAL C CA 1
ATOM 2397 C C . VAL C 1 98 ? 42.073 10.497 25.403 1.00 15.22 90 VAL C C 1
ATOM 2398 O O . VAL C 1 98 ? 42.352 11.588 24.911 1.00 14.33 90 VAL C O 1
ATOM 2402 N N . TYR C 1 99 ? 41.879 9.412 24.668 1.00 16.01 91 TYR C N 1
ATOM 2403 C CA . TYR C 1 99 ? 41.896 9.473 23.208 1.00 16.93 91 TYR C CA 1
ATOM 2404 C C . TYR C 1 99 ? 40.872 10.499 22.664 1.00 16.83 91 TYR C C 1
ATOM 2405 O O . TYR C 1 99 ? 41.181 11.252 21.757 1.00 17.51 91 TYR C O 1
ATOM 2414 N N . MET C 1 100 ? 39.688 10.553 23.249 1.00 16.35 92 MET C N 1
ATOM 2415 C CA . MET C 1 100 ? 38.622 11.429 22.794 1.00 17.96 92 MET C CA 1
ATOM 2416 C C . MET C 1 100 ? 38.572 12.775 23.512 1.00 15.48 92 MET C C 1
ATOM 2417 O O . MET C 1 100 ? 37.654 13.549 23.291 1.00 14.65 92 MET C O 1
ATOM 2422 N N . GLY C 1 101 ? 39.524 13.061 24.384 1.00 15.49 93 GLY C N 1
ATOM 2423 C CA . GLY C 1 101 ? 39.467 14.317 25.150 1.00 15.47 93 GLY C CA 1
ATOM 2424 C C . GLY C 1 101 ? 40.794 15.013 25.391 1.00 15.90 93 GLY C C 1
ATOM 2425 O O . GLY C 1 101 ? 40.806 16.144 25.833 1.00 16.71 93 GLY C O 1
ATOM 2426 N N . GLY C 1 102 ? 41.912 14.336 25.137 1.00 15.82 94 GLY C N 1
ATOM 2427 C CA . GLY C 1 102 ? 43.207 14.901 25.401 1.00 16.75 94 GLY C CA 1
ATOM 2428 C C . GLY C 1 102 ? 43.514 15.220 26.862 1.00 16.79 94 GLY C C 1
ATOM 2429 O O . GLY C 1 102 ? 43.025 14.561 27.794 1.00 15.28 94 GLY C O 1
ATOM 2430 N N . GLY C 1 103 ? 44.329 16.251 27.041 1.00 16.83 95 GLY C N 1
ATOM 2431 C CA . GLY C 1 103 ? 44.850 16.640 28.370 1.00 18.15 95 GLY C CA 1
ATOM 2432 C C . GLY C 1 103 ? 43.821 16.752 29.471 1.00 17.04 95 GLY C C 1
ATOM 2433 O O . GLY C 1 103 ? 43.968 16.121 30.538 1.00 15.74 95 GLY C O 1
ATOM 2434 N N . PRO C 1 104 ? 42.759 17.521 29.237 1.00 16.37 96 PRO C N 1
ATOM 2435 C CA . PRO C 1 104 ? 41.720 17.619 30.248 1.00 15.92 96 PRO C CA 1
ATOM 2436 C C . PRO C 1 104 ? 41.134 16.272 30.699 1.00 16.14 96 PRO C C 1
ATOM 2437 O O . PRO C 1 104 ? 40.899 16.064 31.913 1.00 13.70 96 PRO C O 1
ATOM 2441 N N . SER C 1 105 ? 40.903 15.362 29.744 1.00 15.67 97 SER C N 1
ATOM 2442 C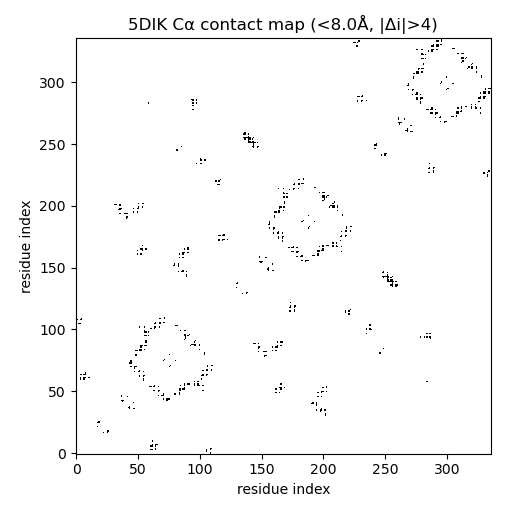 CA . SER C 1 105 ? 40.372 14.049 30.077 1.00 15.58 97 SER C CA 1
ATOM 2443 C C . SER C 1 105 ? 41.372 13.214 30.847 1.00 16.51 97 SER C C 1
ATOM 2444 O O . SER C 1 105 ? 40.978 12.440 31.695 1.00 16.07 97 SER C O 1
ATOM 2447 N N . LEU C 1 106 ? 42.653 13.395 30.577 1.00 15.82 98 LEU C N 1
ATOM 2448 C CA . LEU C 1 106 ? 43.674 12.766 31.389 1.00 17.32 98 LEU C CA 1
ATOM 2449 C C . LEU C 1 106 ? 43.580 13.216 32.848 1.00 16.98 98 LEU C C 1
ATOM 2450 O O . LEU C 1 106 ? 43.713 12.386 33.768 1.00 14.96 98 LEU C O 1
ATOM 2455 N N . MET C 1 107 ? 43.336 14.501 33.079 1.00 17.19 99 MET C N 1
ATOM 2456 C CA . MET C 1 107 ? 43.152 15.015 34.453 1.00 17.47 99 MET C CA 1
ATOM 2457 C C . MET C 1 107 ? 41.969 14.373 35.198 1.00 18.84 99 MET C C 1
ATOM 2458 O O . MET C 1 107 ? 42.066 14.040 36.395 1.00 18.29 99 MET C O 1
ATOM 2463 N N . TYR C 1 108 ? 40.838 14.219 34.512 1.00 17.28 100 TYR C N 1
ATOM 2464 C CA . TYR C 1 108 ? 39.665 13.604 35.111 1.00 16.94 100 TYR C CA 1
ATOM 2465 C C . TYR C 1 108 ? 39.784 12.089 35.181 1.00 16.44 100 TYR C C 1
ATOM 2466 O O . TYR C 1 108 ? 39.170 11.455 36.050 1.00 14.90 100 TYR C O 1
ATOM 2475 N N . ALA C 1 109 ? 40.578 11.497 34.299 1.00 16.08 101 ALA C N 1
ATOM 2476 C CA . ALA C 1 109 ? 40.870 10.067 34.430 1.00 16.75 101 ALA C CA 1
ATOM 2477 C C . ALA C 1 109 ? 41.608 9.802 35.742 1.00 16.92 101 ALA C C 1
ATOM 2478 O O . ALA C 1 109 ? 41.350 8.803 36.420 1.00 16.64 101 ALA C O 1
ATOM 2480 N N . ALA C 1 110 ? 42.507 10.708 36.108 1.00 17.97 102 ALA C N 1
ATOM 2481 C CA . ALA C 1 110 ? 43.159 10.649 37.444 1.00 18.53 102 ALA C CA 1
ATOM 2482 C C . ALA C 1 110 ? 42.164 10.678 38.590 1.00 19.23 102 ALA C C 1
ATOM 2483 O O . ALA C 1 110 ? 42.258 9.863 39.487 1.00 19.36 102 ALA C O 1
ATOM 2485 N N . GLU C 1 111 ? 41.175 11.560 38.514 1.00 19.25 103 GLU C N 1
ATOM 2486 C CA . GLU C 1 111 ? 40.098 11.606 39.491 1.00 20.30 103 GLU C CA 1
ATOM 2487 C C . GLU C 1 111 ? 39.303 10.311 39.520 1.00 18.47 103 GLU C C 1
ATOM 2488 O O . GLU C 1 111 ? 38.940 9.834 40.591 1.00 17.71 103 GLU C O 1
ATOM 2494 N N . ALA C 1 112 ? 39.026 9.730 38.357 1.00 17.18 104 ALA C N 1
ATOM 2495 C CA . ALA C 1 112 ? 38.270 8.486 38.313 1.00 17.40 104 ALA C CA 1
ATOM 2496 C C . ALA C 1 112 ? 39.013 7.331 38.984 1.00 17.46 104 ALA C C 1
ATOM 2497 O O . ALA C 1 112 ? 38.404 6.498 39.652 1.00 16.69 104 ALA C O 1
ATOM 2499 N N . LEU C 1 113 ? 40.325 7.256 38.776 1.00 17.92 105 LEU C N 1
ATOM 2500 C CA . LEU C 1 113 ? 41.116 6.194 39.408 1.00 19.50 105 LEU C CA 1
ATOM 2501 C C . LEU C 1 113 ? 41.114 6.392 40.929 1.00 21.39 105 LEU C C 1
ATOM 2502 O O . LEU C 1 113 ? 40.928 5.442 41.675 1.00 20.92 105 LEU C O 1
ATOM 2507 N N . GLU C 1 114 ? 41.290 7.632 41.379 1.00 21.40 106 GLU C N 1
ATOM 2508 C CA . GLU C 1 114 ? 41.211 7.947 42.805 1.00 23.56 106 GLU C CA 1
ATOM 2509 C C . GLU C 1 114 ? 39.870 7.525 43.405 1.00 23.93 106 GLU C C 1
ATOM 2510 O O . GLU C 1 114 ? 39.842 6.877 44.458 1.00 20.38 106 GLU C O 1
ATOM 2516 N N . ALA C 1 115 ? 38.761 7.854 42.730 1.00 21.23 107 ALA C N 1
ATOM 2517 C CA . ALA C 1 115 ? 37.413 7.444 43.181 1.00 20.52 107 ALA C CA 1
ATOM 2518 C C . ALA C 1 115 ? 37.238 5.925 43.234 1.00 20.66 107 ALA C C 1
ATOM 2519 O O . ALA C 1 115 ? 36.726 5.380 44.220 1.00 19.80 107 ALA C O 1
ATOM 2521 N N . PHE C 1 116 ? 37.635 5.243 42.174 1.00 19.91 108 PHE C N 1
ATOM 2522 C CA . PHE C 1 116 ? 37.545 3.802 42.136 1.00 21.70 108 PHE C CA 1
ATOM 2523 C C . PHE C 1 116 ? 38.332 3.152 43.299 1.00 23.07 108 PHE C C 1
ATOM 2524 O O . PHE C 1 116 ? 37.845 2.192 43.920 1.00 21.99 108 PHE C O 1
ATOM 2532 N N . GLU C 1 117 ? 39.527 3.663 43.569 1.00 22.58 109 GLU C N 1
ATOM 2533 C CA . GLU C 1 117 ? 40.368 3.122 44.650 1.00 25.57 109 GLU C CA 1
ATOM 2534 C C . GLU C 1 117 ? 39.731 3.405 45.998 1.00 26.62 109 GLU C C 1
ATOM 2535 O O . GLU C 1 117 ? 39.731 2.532 46.872 1.00 24.64 109 GLU C O 1
ATOM 2541 N N . GLU C 1 118 ? 39.178 4.608 46.159 1.00 25.64 110 GLU C N 1
ATOM 2542 C CA . GLU C 1 118 ? 38.448 4.958 47.382 1.00 27.14 110 GLU C CA 1
ATOM 2543 C C . GLU C 1 118 ? 37.292 4.018 47.652 1.00 28.79 110 GLU C C 1
ATOM 2544 O O . GLU C 1 118 ? 37.108 3.580 48.798 1.00 28.90 110 GLU C O 1
ATOM 2550 N N . PHE C 1 119 ? 36.467 3.719 46.647 1.00 26.09 111 PHE C N 1
ATOM 2551 C CA . PHE C 1 119 ? 35.293 2.866 46.895 1.00 27.09 111 PHE C CA 1
ATOM 2552 C C . PHE C 1 119 ? 35.608 1.372 46.897 1.00 27.10 111 PHE C C 1
ATOM 2553 O O . PHE C 1 119 ? 34.776 0.588 47.285 1.00 24.87 111 PHE C O 1
ATOM 2561 N N . SER C 1 120 ? 36.795 1.013 46.430 1.00 28.65 112 SER C N 1
ATOM 2562 C CA . SER C 1 120 ? 37.283 -0.363 46.461 1.00 33.60 112 SER C CA 1
ATOM 2563 C C . SER C 1 120 ? 37.773 -0.723 47.868 1.00 39.90 112 SER C C 1
ATOM 2564 O O . SER C 1 120 ? 37.896 -1.896 48.181 1.00 43.88 112 SER C O 1
ATOM 2567 N N . LYS C 1 121 ? 38.077 0.293 48.677 1.00 47.59 113 LYS C N 1
ATOM 2568 C CA . LYS C 1 121 ? 38.196 0.149 50.127 1.00 59.87 113 LYS C CA 1
ATOM 2569 C C . LYS C 1 121 ? 36.811 -0.191 50.679 1.00 63.80 113 LYS C C 1
ATOM 2570 O O . LYS C 1 121 ? 36.686 -0.910 51.665 1.00 69.15 113 LYS C O 1
#

B-factor: mean 24.61, std 9.23, range [11.99, 72.8]

Organism: Legionella pneumophila subsp. pneumophila (strain Philadelphia 1 / ATCC 33152 / DSM 7513) (NCBI:txid272624)

CATH classification: 1.20.1290.10

Foldseek 3Di:
DCVLVVLQVVVVVVVVVCCVPVVVVVVVVVVVVCVQQPQDPHGNLRSLLVQCLVCLLVVPLNSLLVSLLVNVVVVPDPVSNVVSLVVSCVVHPPSSVVSSVSSSVNNVNNND/DCVLVVLQVVVVVVVVVCCVVVVVVVVVVVVVVCVQQPQDPHGNLRSLLVQCLVCLLVVPLNSLLVSLLVNVVVVPDPVSNVVSLVVSCVVHPPSSVVSSVSSSVNNVNNND/DCVLVVLQVVVVVVVVVCCVPVVVVVVVVVVVVCVQQPQDPAGNLRSLLVQCLVCLLVVPLNSLLVSLLVNVVVVPDPVSNVVSLVVSCVVHPPSSVVSSVSSSVNNVNNND

Radius of gyration: 20.47 Å; Cα contacts (8 Å, |Δi|>4): 452; chains: 3; bounding box: 42×55×52 Å